Protein AF-A0A926DF22-F1 (afdb_monomer)

Radius of gyration: 19.3 Å; Cα contacts (8 Å, |Δi|>4): 142; chains: 1; bounding box: 42×29×55 Å

Secondary structure (DSSP, 8-state):
----HHHHHHHHHHHHTPBPPPGGGS-SSPEEHHHHHHHHHHH-B--TTS-S-S--HHHHHHHHHTTSSPPP-SSEE-HHHHHHHHHHHHHTTTS-HHHHHHHHHHHH-TTHHHH---HHHHHHHHHHHHHHHHHHHHHHHHHHHHHHHHTTTS-HHHHHHHHHHHHHHHHHHHHHHHHHHHHT---

Mean predicted aligned error: 5.25 Å

Foldseek 3Di:
DFCPVVVVVVVLCLQLVWFAAALVLQDQDWDFPVVLQVSQQVRTDGRPVPDDRLDDPVRLVCCQVVQQAPHDDPGTHHSRRSLSSSVCSVCVVQDDPVLSNLLQDVVQDPPHPPPDDCNPVSNVVVVVVVVVSNVCSVVVVVVLVVLLVVLVPDDRVVSVVSSVVVVVVVSVVVSVVVSCVSVVPPD

Organism: NCBI:txid2763660

Solvent-accessible surface area (backbone atoms only — not comparable to full-atom values): 10754 Å² total; per-residue (Å²): 132,65,83,42,70,68,56,50,50,52,51,50,52,44,58,68,61,48,42,72,65,51,77,83,73,54,62,100,57,68,38,41,67,70,55,51,40,51,50,45,59,73,40,41,46,66,34,89,84,65,80,70,80,79,64,51,74,67,55,58,52,45,34,34,73,75,58,57,32,57,74,72,74,81,73,47,41,48,56,51,46,53,50,42,51,52,51,49,58,63,45,57,78,71,44,52,73,67,48,51,33,47,36,48,46,60,76,42,40,90,67,31,66,82,75,46,87,53,52,66,61,53,47,51,54,51,51,53,50,52,54,50,56,62,64,44,43,62,56,52,50,53,51,52,52,53,52,50,58,76,33,63,90,46,62,60,71,57,22,52,50,50,47,51,51,51,52,52,51,51,51,54,50,53,40,51,52,55,48,40,71,40,69,67,66,81,124

Structure (mmCIF, N/CA/C/O backbone):
data_AF-A0A926DF22-F1
#
_entry.id   AF-A0A926DF22-F1
#
loop_
_atom_site.group_PDB
_atom_site.id
_atom_site.type_symbol
_atom_site.label_atom_id
_atom_site.label_alt_id
_atom_site.label_comp_id
_atom_site.label_asym_id
_atom_site.label_entity_id
_atom_site.label_seq_id
_atom_site.pdbx_PDB_ins_code
_atom_site.Cartn_x
_atom_site.Cartn_y
_atom_site.Cartn_z
_atom_site.occupancy
_atom_site.B_iso_or_equiv
_atom_site.auth_seq_id
_atom_site.auth_comp_id
_atom_site.auth_asym_id
_atom_site.auth_atom_id
_atom_site.pdbx_PDB_model_num
ATOM 1 N N . MET A 1 1 ? 12.340 -12.581 -29.076 1.00 36.19 1 MET A N 1
ATOM 2 C CA . MET A 1 1 ? 10.929 -12.269 -29.367 1.00 36.19 1 MET A CA 1
ATOM 3 C C . MET A 1 1 ? 10.613 -11.197 -28.361 1.00 36.19 1 MET A C 1
ATOM 5 O O . MET A 1 1 ? 10.453 -11.534 -27.193 1.00 36.19 1 MET A O 1
ATOM 9 N N . ALA A 1 2 ? 10.712 -9.944 -28.814 1.00 42.00 2 ALA A N 1
ATOM 10 C CA . ALA A 1 2 ? 10.759 -8.764 -27.964 1.00 42.00 2 ALA A CA 1
ATOM 11 C C . ALA A 1 2 ? 9.692 -8.786 -26.888 1.00 42.00 2 ALA A C 1
ATOM 13 O O . ALA A 1 2 ? 8.588 -9.272 -27.122 1.00 42.00 2 ALA A O 1
ATOM 14 N N . ILE A 1 3 ? 9.989 -8.186 -25.732 1.00 54.75 3 ILE A N 1
ATOM 15 C CA . ILE A 1 3 ? 8.902 -7.464 -25.083 1.00 54.75 3 ILE A CA 1
ATOM 16 C C . ILE A 1 3 ? 8.555 -6.380 -26.100 1.00 54.75 3 ILE A C 1
ATOM 18 O O . ILE A 1 3 ? 9.257 -5.377 -26.208 1.00 54.75 3 ILE A O 1
ATOM 22 N N . SER A 1 4 ? 7.578 -6.663 -26.960 1.00 65.69 4 SER A N 1
ATOM 23 C CA . SER A 1 4 ? 6.967 -5.640 -27.788 1.00 65.69 4 SER A CA 1
ATOM 24 C C . SER A 1 4 ? 6.446 -4.566 -26.840 1.00 65.69 4 SER A C 1
ATOM 26 O O . SER A 1 4 ? 6.054 -4.887 -25.716 1.00 65.69 4 SER A O 1
ATOM 28 N N . ASN A 1 5 ? 6.433 -3.304 -27.269 1.00 70.56 5 ASN A N 1
ATOM 29 C CA . ASN A 1 5 ? 5.823 -2.234 -26.472 1.00 70.56 5 ASN A CA 1
ATOM 30 C C . ASN A 1 5 ? 4.422 -2.654 -25.981 1.00 70.56 5 ASN A C 1
ATOM 32 O O . ASN A 1 5 ? 4.125 -2.509 -24.807 1.00 70.56 5 ASN A O 1
ATOM 36 N N . GLU A 1 6 ? 3.665 -3.378 -26.811 1.00 79.06 6 GLU A N 1
ATOM 37 C CA . GLU A 1 6 ? 2.377 -3.984 -26.447 1.00 79.06 6 GLU A CA 1
ATOM 38 C C . GLU A 1 6 ? 2.424 -4.918 -25.221 1.00 79.06 6 GLU A C 1
ATOM 40 O O . GLU A 1 6 ? 1.514 -4.898 -24.397 1.00 79.06 6 GLU A O 1
ATOM 45 N N . ALA A 1 7 ? 3.460 -5.749 -25.076 1.00 85.06 7 ALA A N 1
ATOM 46 C CA . ALA A 1 7 ? 3.596 -6.641 -23.926 1.00 85.06 7 ALA A CA 1
ATOM 47 C C . ALA A 1 7 ? 3.943 -5.869 -22.644 1.00 85.06 7 ALA A C 1
ATOM 49 O O . ALA A 1 7 ? 3.464 -6.227 -21.567 1.00 85.06 7 ALA A O 1
ATOM 50 N N . LEU A 1 8 ? 4.754 -4.811 -22.747 1.00 87.75 8 LEU A N 1
ATOM 51 C CA . LEU A 1 8 ? 5.029 -3.922 -21.618 1.00 87.75 8 LEU A CA 1
ATOM 52 C C . LEU A 1 8 ? 3.761 -3.165 -21.207 1.00 87.75 8 LEU A C 1
ATOM 54 O O . LEU A 1 8 ? 3.421 -3.167 -20.027 1.00 87.75 8 LEU A O 1
ATOM 58 N N . ASP A 1 9 ? 3.030 -2.611 -22.172 1.00 87.75 9 ASP A N 1
ATOM 59 C CA . ASP A 1 9 ? 1.788 -1.869 -21.945 1.00 87.75 9 ASP A CA 1
ATOM 60 C C . ASP A 1 9 ? 0.727 -2.749 -21.272 1.00 87.75 9 ASP A C 1
ATOM 62 O O . ASP A 1 9 ? 0.065 -2.321 -20.327 1.00 87.75 9 ASP A O 1
ATOM 66 N N . GLN A 1 10 ? 0.608 -4.017 -21.683 1.00 89.50 10 GLN A N 1
ATOM 67 C CA . GLN A 1 10 ? -0.276 -4.989 -21.030 1.00 89.50 10 GLN A CA 1
ATOM 68 C C . GLN A 1 10 ? 0.123 -5.265 -19.576 1.00 89.50 10 GLN A C 1
ATOM 70 O O . GLN A 1 10 ? -0.748 -5.360 -18.710 1.00 89.50 10 GLN A O 1
ATOM 75 N N . ILE A 1 11 ? 1.424 -5.387 -19.287 1.00 90.38 11 ILE A N 1
ATOM 76 C CA . ILE A 1 11 ? 1.919 -5.584 -17.917 1.00 90.38 11 ILE A CA 1
ATOM 77 C C . ILE A 1 11 ? 1.611 -4.350 -17.066 1.00 90.38 11 ILE A C 1
ATOM 79 O O . ILE A 1 11 ? 1.056 -4.490 -15.976 1.00 90.38 11 ILE A O 1
ATOM 83 N N . VAL A 1 12 ? 1.937 -3.156 -17.565 1.00 91.12 12 VAL A N 1
ATOM 84 C CA . VAL A 1 12 ? 1.707 -1.885 -16.866 1.00 91.12 12 VAL A CA 1
ATOM 85 C C . VAL A 1 12 ? 0.217 -1.690 -16.602 1.00 91.12 12 VAL A C 1
ATOM 87 O O . VAL A 1 12 ? -0.175 -1.491 -15.456 1.00 91.12 12 VAL A O 1
ATOM 90 N N . SER A 1 13 ? -0.628 -1.842 -17.623 1.00 89.69 13 SER A N 1
ATOM 91 C CA . SER A 1 13 ? -2.082 -1.708 -17.496 1.00 89.69 13 SER A CA 1
ATOM 92 C C . SER A 1 13 ? -2.669 -2.701 -16.487 1.00 89.69 13 SER A C 1
ATOM 94 O O . SER A 1 13 ? -3.456 -2.308 -15.626 1.00 89.69 13 SER A O 1
ATOM 96 N N . SER A 1 14 ? -2.236 -3.966 -16.527 1.00 89.81 14 SER A N 1
ATOM 97 C CA . SER A 1 14 ? -2.664 -4.997 -15.575 1.00 89.81 14 SER A CA 1
ATOM 98 C C . SER A 1 14 ? -2.322 -4.619 -14.130 1.00 89.81 14 SER A C 1
ATOM 100 O O . SER A 1 14 ? -3.202 -4.635 -13.271 1.00 89.81 14 SER A O 1
ATOM 102 N N . VAL A 1 15 ? -1.080 -4.202 -13.860 1.00 89.19 15 VAL A N 1
ATOM 103 C CA . VAL A 1 15 ? -0.628 -3.821 -12.508 1.00 89.19 15 VAL A CA 1
ATOM 104 C C . VAL A 1 15 ? -1.312 -2.543 -12.013 1.00 89.19 15 VAL A C 1
ATOM 106 O O . VAL A 1 15 ? -1.685 -2.451 -10.847 1.00 89.19 15 VAL A O 1
ATOM 109 N N . LEU 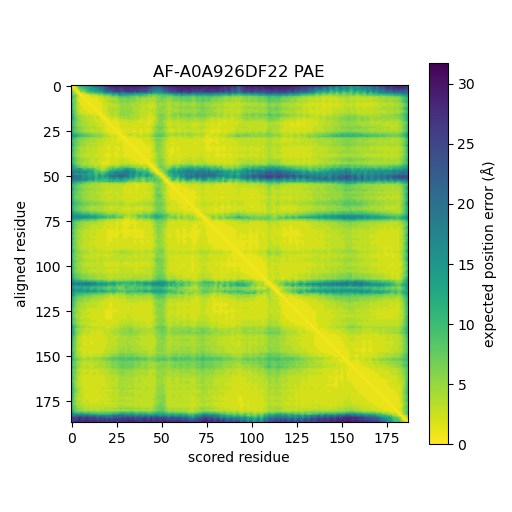A 1 16 ? -1.522 -1.556 -12.885 1.00 89.94 16 LEU A N 1
ATOM 110 C CA . LEU A 1 16 ? -2.170 -0.296 -12.510 1.00 89.94 16 LEU A CA 1
ATOM 111 C C . LEU A 1 16 ? -3.694 -0.417 -12.360 1.00 89.94 16 LEU A C 1
ATOM 113 O O . LEU A 1 16 ? -4.321 0.503 -11.837 1.00 89.94 16 LEU A O 1
ATOM 117 N N . SER A 1 17 ? -4.296 -1.537 -12.771 1.00 88.44 17 SER A N 1
ATOM 118 C CA . SER A 1 17 ? -5.743 -1.780 -12.674 1.00 88.44 17 SER A CA 1
ATOM 119 C C . SER A 1 17 ? -6.233 -2.256 -11.299 1.00 88.44 17 SER A C 1
ATOM 121 O O . SER A 1 17 ? -7.437 -2.419 -11.119 1.00 88.44 17 SER A O 1
ATOM 123 N N . ASP A 1 18 ? -5.333 -2.430 -10.326 1.00 88.25 18 ASP A N 1
ATOM 124 C CA . ASP A 1 18 ? -5.645 -2.854 -8.956 1.00 88.25 18 ASP A CA 1
ATOM 125 C C . ASP A 1 18 ? -6.843 -2.098 -8.338 1.00 88.25 18 ASP A C 1
ATOM 127 O O . ASP A 1 18 ? -6.905 -0.866 -8.373 1.00 88.25 18 ASP A O 1
ATOM 131 N N . GLU A 1 19 ? -7.767 -2.824 -7.703 1.00 88.69 19 GLU A N 1
ATOM 132 C CA . GLU A 1 19 ? -8.898 -2.249 -6.962 1.00 88.69 19 GLU A CA 1
ATOM 133 C C . GLU A 1 19 ? -8.614 -2.271 -5.457 1.00 88.69 19 GLU A C 1
ATOM 135 O O . GLU A 1 19 ? -8.228 -3.296 -4.887 1.00 88.69 19 GLU A O 1
ATOM 140 N N . ASP A 1 20 ? -8.813 -1.130 -4.801 1.00 92.00 20 ASP A N 1
ATOM 141 C CA . ASP A 1 20 ? -8.706 -0.985 -3.352 1.00 92.00 20 ASP A CA 1
ATOM 142 C C . ASP A 1 20 ? -10.086 -0.911 -2.700 1.00 92.00 20 ASP A C 1
ATOM 144 O O . ASP A 1 20 ? -11.015 -0.310 -3.245 1.00 92.00 20 ASP A O 1
ATOM 148 N N . MET A 1 21 ? -10.190 -1.464 -1.490 1.00 94.19 21 MET A N 1
ATOM 149 C CA . MET A 1 21 ? -11.356 -1.260 -0.636 1.00 94.19 21 MET A CA 1
ATOM 150 C C . MET A 1 21 ? -11.435 0.210 -0.230 1.00 94.19 21 MET A C 1
ATOM 152 O O . MET A 1 21 ? -10.447 0.766 0.248 1.00 94.19 21 MET A O 1
ATOM 156 N N . ARG A 1 22 ? -12.610 0.826 -0.356 1.00 95.88 22 ARG A N 1
ATOM 157 C CA . ARG A 1 22 ? -12.826 2.214 0.056 1.00 95.88 22 ARG A CA 1
ATOM 158 C C . ARG A 1 22 ? -13.291 2.296 1.504 1.00 95.88 22 ARG A C 1
ATOM 160 O O . ARG A 1 22 ? -13.787 1.325 2.076 1.00 95.88 22 ARG A O 1
ATOM 167 N N . VAL A 1 23 ? -13.172 3.473 2.114 1.00 95.88 23 VAL A N 1
ATOM 168 C CA . VAL A 1 23 ? -13.621 3.684 3.500 1.00 95.88 23 VAL A CA 1
ATOM 169 C C . VAL A 1 23 ? -15.122 3.406 3.636 1.00 95.88 23 VAL A C 1
ATOM 171 O O . VAL A 1 23 ? -15.559 2.804 4.618 1.00 95.88 23 VAL A O 1
ATOM 174 N N . GLU A 1 24 ? -15.921 3.799 2.651 1.00 95.56 24 GLU A N 1
ATOM 175 C CA . GLU A 1 24 ? -17.367 3.579 2.588 1.00 95.56 24 GLU A CA 1
ATOM 176 C C . GLU A 1 24 ? -17.779 2.105 2.448 1.00 95.56 24 GLU A C 1
ATOM 178 O O . GLU A 1 24 ? -18.905 1.764 2.805 1.00 95.56 24 GLU A O 1
ATOM 183 N N . ASP A 1 25 ? -16.880 1.220 1.999 1.00 96.00 25 ASP A N 1
ATOM 184 C CA . ASP A 1 25 ? -17.143 -0.224 1.944 1.00 96.00 25 ASP A CA 1
ATOM 185 C C . ASP A 1 25 ? -17.124 -0.872 3.335 1.00 96.00 25 ASP A C 1
ATOM 187 O O . ASP A 1 25 ? -17.704 -1.941 3.539 1.00 96.00 25 ASP A O 1
ATOM 191 N N . ILE A 1 26 ? -16.461 -0.237 4.306 1.00 95.75 26 ILE A N 1
ATOM 192 C CA . ILE A 1 26 ? -16.435 -0.717 5.686 1.00 95.75 26 ILE A CA 1
ATOM 193 C C . ILE A 1 26 ? -17.816 -0.438 6.303 1.00 95.75 26 ILE A C 1
ATOM 195 O O . ILE A 1 26 ? -18.299 0.694 6.236 1.00 95.75 26 ILE A O 1
ATOM 199 N N . PRO A 1 27 ? -18.479 -1.415 6.940 1.00 94.38 27 PRO A N 1
ATOM 200 C CA . PRO A 1 27 ? -19.796 -1.195 7.523 1.00 94.38 27 PRO A CA 1
ATOM 201 C C . PRO A 1 27 ? -19.731 -0.390 8.831 1.00 94.38 27 PRO A C 1
ATOM 203 O O . PRO A 1 27 ? -18.729 -0.380 9.547 1.00 94.38 27 PRO A O 1
ATOM 206 N N . ASN A 1 28 ? -20.843 0.259 9.186 1.00 91.62 28 ASN A N 1
ATOM 207 C CA . ASN A 1 28 ? -21.012 0.981 10.456 1.00 91.62 28 ASN A CA 1
ATOM 208 C C . ASN A 1 28 ? -21.480 0.056 11.597 1.00 91.62 28 ASN A C 1
ATOM 210 O O . ASN A 1 28 ? -22.372 0.404 12.368 1.00 91.62 28 ASN A O 1
ATOM 214 N N . LEU A 1 29 ? -20.910 -1.147 11.680 1.00 94.06 29 LEU A N 1
ATOM 215 C CA . LEU A 1 29 ? -21.165 -2.120 12.744 1.00 94.06 29 LEU A CA 1
ATOM 216 C C . LEU A 1 29 ? -19.922 -2.976 12.987 1.00 94.06 29 LEU A C 1
ATOM 218 O O . LEU A 1 29 ? -19.128 -3.192 12.072 1.00 94.06 29 LEU A O 1
ATOM 222 N N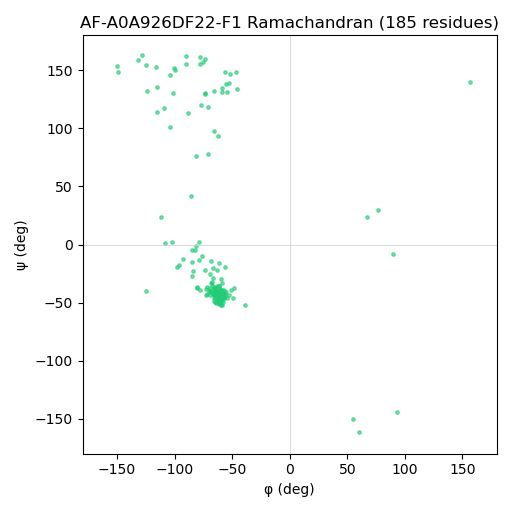 . ASP A 1 30 ? -19.775 -3.492 14.206 1.00 95.88 30 ASP A N 1
ATOM 223 C CA . ASP A 1 30 ? -18.614 -4.312 14.546 1.00 95.88 30 ASP A CA 1
ATOM 224 C C . ASP A 1 30 ? -18.699 -5.710 13.914 1.00 95.88 30 ASP A C 1
ATOM 226 O O . ASP A 1 30 ? -19.699 -6.422 14.072 1.00 95.88 30 ASP A O 1
ATOM 230 N N . LEU A 1 31 ? -17.618 -6.131 13.257 1.00 96.88 31 LEU A N 1
ATOM 231 C CA . LEU A 1 31 ? -17.545 -7.382 12.500 1.00 96.88 31 LEU A CA 1
ATOM 232 C C . LEU A 1 31 ? -16.840 -8.497 13.268 1.00 96.88 31 LEU A C 1
ATOM 234 O O . LEU A 1 31 ? -15.947 -8.251 14.071 1.00 96.88 31 LEU A O 1
ATOM 238 N N . TYR A 1 32 ? -17.200 -9.745 12.985 1.00 96.44 32 TYR A N 1
ATOM 239 C CA . TYR A 1 32 ? -16.416 -10.913 13.380 1.00 96.44 32 TYR A CA 1
ATOM 240 C C . TYR A 1 32 ? -15.213 -11.104 12.451 1.00 96.44 32 TYR A C 1
ATOM 242 O O . TYR A 1 32 ? -15.249 -10.728 11.285 1.00 96.44 32 TYR A O 1
ATOM 250 N N . MET A 1 33 ? -14.164 -11.762 12.950 1.00 94.88 33 MET A N 1
ATOM 251 C CA . MET A 1 33 ? -12.914 -11.996 12.209 1.00 94.88 33 MET A CA 1
ATOM 252 C C . MET A 1 33 ? -13.127 -12.569 10.798 1.00 94.88 33 MET A C 1
ATOM 254 O O . MET A 1 33 ? -12.525 -12.078 9.850 1.00 94.88 33 MET A O 1
ATOM 258 N N . ASP A 1 34 ? -13.990 -13.580 10.652 1.00 95.31 34 ASP A N 1
ATOM 259 C CA . ASP A 1 34 ? -14.271 -14.192 9.346 1.00 95.31 34 ASP A CA 1
ATOM 260 C C . ASP A 1 34 ? -14.919 -13.199 8.371 1.00 95.31 34 ASP A C 1
ATOM 262 O O . ASP A 1 34 ? -14.570 -13.184 7.198 1.00 95.31 34 ASP A O 1
ATOM 266 N N . GLN A 1 35 ? -15.778 -12.302 8.866 1.00 96.69 35 GLN A N 1
ATOM 267 C CA . GLN A 1 35 ? -16.412 -11.268 8.044 1.00 96.69 35 GLN A CA 1
ATOM 268 C C . GLN A 1 35 ? -15.404 -10.224 7.557 1.00 96.69 35 GLN A C 1
ATOM 270 O O . GLN A 1 35 ? -15.551 -9.712 6.456 1.00 96.69 35 GLN A O 1
ATOM 275 N N . ILE A 1 36 ? -14.374 -9.916 8.351 1.00 95.31 36 ILE A N 1
ATOM 276 C CA . ILE 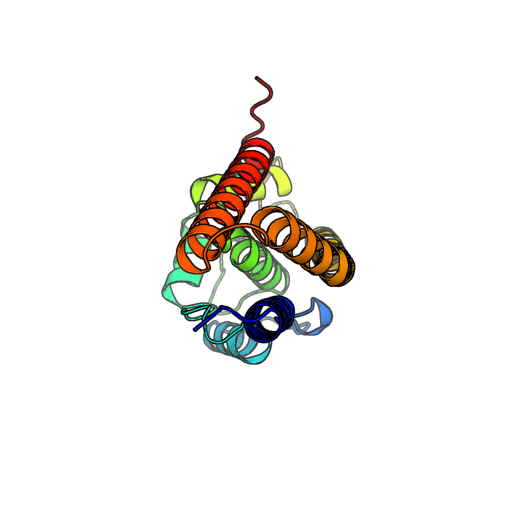A 1 36 ? -13.304 -8.991 7.947 1.00 95.31 36 ILE A CA 1
ATOM 277 C C . ILE A 1 36 ? -12.454 -9.620 6.846 1.00 95.31 36 ILE A C 1
ATOM 279 O O . ILE A 1 36 ? -12.127 -8.949 5.877 1.00 95.31 36 ILE A O 1
ATOM 283 N N . ILE A 1 37 ? -12.108 -10.904 6.980 1.00 94.38 37 ILE A N 1
ATOM 284 C CA . ILE A 1 37 ? -11.342 -11.621 5.952 1.00 94.38 37 ILE A CA 1
ATOM 285 C C . ILE A 1 37 ? -12.135 -11.646 4.644 1.00 94.38 37 ILE A C 1
ATOM 287 O O . ILE A 1 37 ? -11.603 -11.240 3.619 1.00 94.38 37 ILE A O 1
ATOM 291 N N . THR A 1 38 ? -13.418 -12.018 4.700 1.00 94.25 38 THR A N 1
ATOM 292 C CA . THR A 1 38 ? -14.307 -11.972 3.531 1.00 94.25 38 THR A CA 1
ATOM 293 C C . THR A 1 38 ? -14.389 -10.570 2.934 1.00 94.25 38 THR A C 1
ATOM 295 O O . THR A 1 38 ? -14.237 -10.425 1.729 1.00 94.25 38 THR A O 1
ATOM 298 N N . LEU A 1 39 ? -14.552 -9.531 3.758 1.00 94.69 39 LEU A N 1
ATOM 299 C CA . LEU A 1 39 ? -14.598 -8.147 3.285 1.00 94.69 39 LEU A CA 1
ATOM 300 C C . LEU A 1 39 ? -13.318 -7.760 2.524 1.00 94.69 39 LEU A C 1
ATOM 302 O O . LEU A 1 39 ? -13.402 -7.184 1.444 1.00 94.69 39 LEU A O 1
ATOM 306 N N . PHE A 1 40 ? -12.141 -8.090 3.063 1.00 94.06 40 PHE A N 1
ATOM 307 C CA . PHE A 1 40 ? -10.855 -7.801 2.421 1.00 94.06 40 PHE A CA 1
ATOM 308 C C . PHE A 1 40 ? -10.682 -8.580 1.112 1.00 94.06 40 PHE A C 1
ATOM 310 O O . PHE A 1 40 ? -10.262 -7.993 0.119 1.00 94.06 40 PHE A O 1
ATOM 317 N N . ASP A 1 41 ? -11.037 -9.866 1.098 1.00 90.88 41 ASP A N 1
ATOM 318 C CA . ASP A 1 41 ? -10.938 -10.717 -0.093 1.00 90.88 41 ASP A CA 1
ATOM 319 C C . ASP A 1 41 ? -11.923 -10.291 -1.202 1.00 90.88 41 ASP A C 1
ATOM 321 O O . ASP A 1 41 ? -11.616 -10.416 -2.385 1.00 90.88 41 ASP A O 1
ATOM 325 N N . GLU A 1 42 ? -13.102 -9.768 -0.848 1.00 91.25 42 GLU A N 1
ATOM 326 C CA . GLU A 1 42 ? -14.109 -9.315 -1.818 1.00 91.25 42 GLU A CA 1
ATOM 327 C C . GLU A 1 42 ? -13.822 -7.922 -2.386 1.00 91.25 42 GLU A C 1
ATOM 329 O O . GLU A 1 42 ? -14.132 -7.653 -3.551 1.00 91.25 42 GLU A O 1
ATOM 334 N N . LYS A 1 43 ? -13.285 -7.017 -1.558 1.00 92.81 43 LYS A N 1
ATOM 335 C CA . LYS A 1 43 ? -13.145 -5.592 -1.892 1.00 92.81 43 LYS A CA 1
ATOM 336 C C . LYS A 1 43 ? -11.774 -5.205 -2.428 1.00 92.81 43 LYS A C 1
ATOM 338 O O . LYS A 1 43 ? -11.655 -4.139 -3.020 1.00 92.81 43 LYS A O 1
ATOM 343 N N . ILE A 1 44 ? -10.750 -6.031 -2.229 1.00 90.75 44 ILE A N 1
ATOM 344 C CA . ILE A 1 44 ? -9.399 -5.754 -2.717 1.00 90.75 44 ILE A CA 1
ATOM 345 C C . ILE A 1 44 ? -9.087 -6.716 -3.855 1.00 90.75 44 ILE A C 1
ATOM 347 O O . ILE A 1 44 ? -9.009 -7.926 -3.652 1.00 90.75 44 ILE A O 1
ATOM 351 N N . ARG A 1 45 ? -8.854 -6.173 -5.053 1.00 86.31 45 ARG A N 1
ATOM 352 C CA . ARG A 1 45 ? -8.390 -6.950 -6.207 1.00 86.31 45 ARG A CA 1
ATOM 353 C C . ARG A 1 45 ? -7.008 -6.487 -6.617 1.00 86.31 45 ARG A C 1
ATOM 355 O O . ARG A 1 45 ? -6.732 -5.291 -6.694 1.00 86.31 45 ARG A O 1
ATOM 362 N N . ARG A 1 46 ? -6.139 -7.454 -6.878 1.00 82.12 46 ARG A N 1
ATOM 363 C CA . ARG A 1 46 ? -4.783 -7.218 -7.361 1.00 82.12 46 ARG A CA 1
ATOM 364 C C . ARG A 1 46 ? -4.547 -7.987 -8.650 1.00 82.12 46 ARG A C 1
ATOM 366 O O . ARG A 1 46 ? -5.197 -9.010 -8.879 1.00 82.12 46 ARG A O 1
ATOM 373 N N . ALA A 1 47 ? -3.616 -7.510 -9.469 1.00 67.56 47 ALA A N 1
ATOM 374 C CA . ALA A 1 47 ? -3.167 -8.233 -10.651 1.00 67.56 47 ALA A CA 1
ATOM 375 C C . ALA A 1 47 ? -2.753 -9.681 -10.292 1.00 67.56 47 ALA A C 1
ATOM 377 O O . ALA A 1 47 ? -2.187 -9.900 -9.221 1.00 67.56 47 ALA A O 1
ATOM 378 N N . PRO A 1 48 ? -2.948 -10.678 -11.179 1.00 57.84 48 PRO A N 1
ATOM 379 C CA . PRO A 1 48 ? -2.678 -12.096 -10.887 1.00 57.84 48 PRO A CA 1
ATOM 380 C C . PRO A 1 48 ? -1.248 -12.424 -10.426 1.00 57.84 48 PRO A C 1
ATOM 382 O O . PRO A 1 48 ? -1.017 -13.481 -9.850 1.00 57.84 48 PRO A O 1
ATOM 385 N N . ALA A 1 49 ? -0.283 -11.537 -10.695 1.00 53.50 49 ALA A N 1
ATOM 386 C CA . ALA A 1 49 ? 1.103 -11.668 -10.247 1.00 53.50 49 ALA A CA 1
ATOM 387 C C . ALA A 1 49 ? 1.320 -11.263 -8.772 1.00 53.50 49 ALA A C 1
ATOM 389 O O . ALA A 1 49 ? 2.378 -11.548 -8.213 1.00 53.50 49 ALA A O 1
ATOM 390 N N . ALA A 1 50 ? 0.344 -10.605 -8.139 1.00 60.09 50 ALA A N 1
ATOM 391 C CA . ALA A 1 50 ? 0.347 -10.287 -6.718 1.00 60.09 50 ALA A CA 1
ATOM 392 C C . ALA A 1 50 ? -0.107 -11.521 -5.925 1.00 60.09 50 ALA A C 1
ATOM 394 O O . ALA A 1 50 ? -1.254 -11.636 -5.495 1.00 60.09 50 ALA A O 1
ATOM 395 N N . ASP A 1 51 ? 0.794 -12.489 -5.791 1.00 46.62 51 ASP A N 1
ATOM 396 C CA . ASP A 1 51 ? 0.520 -13.732 -5.081 1.00 46.62 51 ASP A CA 1
ATOM 397 C C . ASP A 1 51 ? 0.418 -13.474 -3.566 1.00 46.62 51 ASP A C 1
ATOM 399 O O . ASP A 1 51 ? 1.365 -13.007 -2.926 1.00 46.62 51 ASP A O 1
ATOM 403 N N . GLY A 1 52 ? -0.747 -13.752 -2.977 1.00 57.22 52 GLY A N 1
ATOM 404 C CA . GLY A 1 52 ? -0.929 -13.716 -1.529 1.00 57.22 52 GLY A CA 1
ATOM 405 C C . GLY A 1 52 ? -2.369 -13.496 -1.074 1.00 57.22 52 GLY A C 1
ATOM 406 O O . GLY A 1 52 ? -3.098 -12.665 -1.605 1.00 57.22 52 GLY A O 1
ATOM 407 N N . ARG A 1 53 ? -2.775 -14.211 -0.015 1.00 63.28 53 ARG A N 1
ATOM 408 C CA . ARG A 1 53 ? -4.020 -13.904 0.710 1.00 63.28 53 ARG A CA 1
ATOM 409 C C . ARG A 1 53 ? -3.968 -12.474 1.242 1.00 63.28 53 ARG A C 1
ATOM 411 O O . ARG A 1 53 ? -2.977 -12.085 1.870 1.00 63.28 53 ARG A O 1
ATOM 418 N N . VAL A 1 54 ? -5.058 -11.733 1.066 1.00 79.19 54 VAL A N 1
ATOM 419 C CA . VAL A 1 54 ? -5.150 -10.321 1.453 1.00 79.19 54 VAL A CA 1
ATOM 420 C C . VAL A 1 54 ? -4.953 -10.173 2.971 1.00 79.19 54 VAL A C 1
ATOM 422 O O . VAL A 1 54 ? -4.103 -9.396 3.431 1.00 79.19 54 VAL A O 1
ATOM 425 N N . LEU A 1 55 ? -5.655 -11.001 3.755 1.00 87.81 55 LEU A N 1
ATOM 426 C CA . LEU A 1 55 ? -5.601 -11.020 5.217 1.00 87.81 55 LEU A CA 1
ATOM 427 C C . LEU A 1 55 ? -5.852 -12.437 5.773 1.00 87.81 55 LEU A C 1
ATOM 429 O O . LEU A 1 55 ? -6.581 -13.231 5.189 1.00 87.81 55 LEU A O 1
ATOM 433 N N . THR A 1 56 ? -5.254 -12.788 6.919 1.00 91.56 56 THR A N 1
ATOM 434 C CA . THR A 1 56 ? -5.490 -14.089 7.582 1.00 91.56 56 THR A CA 1
ATOM 435 C C . THR A 1 56 ? -5.771 -13.929 9.073 1.00 91.56 56 THR A C 1
ATOM 437 O O . THR A 1 56 ? -5.351 -12.950 9.691 1.00 91.56 56 THR A O 1
ATOM 440 N N . LYS A 1 57 ? -6.412 -14.937 9.686 1.00 93.25 57 LYS A N 1
ATOM 441 C CA . LYS A 1 57 ? -6.680 -14.978 11.139 1.00 93.25 57 LYS A CA 1
ATOM 442 C C . LYS A 1 57 ? -5.418 -14.755 11.972 1.00 93.25 57 LYS A C 1
ATOM 444 O O . LYS A 1 57 ? -5.434 -14.005 12.944 1.00 93.25 57 LYS A O 1
ATOM 449 N N . THR A 1 58 ? -4.316 -15.395 11.581 1.00 93.06 58 THR A N 1
ATOM 450 C CA . THR A 1 58 ? -3.026 -15.271 12.268 1.00 93.06 58 THR A CA 1
ATOM 451 C C . THR A 1 58 ? -2.490 -13.846 12.187 1.00 93.06 58 THR A C 1
ATOM 453 O O . THR A 1 58 ? -2.075 -13.309 13.208 1.00 93.06 58 THR A O 1
ATOM 456 N N . MET A 1 59 ? -2.560 -13.203 11.015 1.00 92.50 59 MET A N 1
ATOM 457 C CA . MET A 1 59 ? -2.119 -11.812 10.853 1.00 92.50 59 MET A CA 1
ATOM 458 C C . MET A 1 59 ? -2.927 -10.855 11.729 1.00 92.50 59 MET A C 1
ATOM 460 O O . MET A 1 59 ? -2.333 -10.074 12.462 1.00 92.50 59 MET A O 1
ATOM 464 N N . ILE A 1 60 ? -4.259 -10.971 11.724 1.00 93.25 60 ILE A N 1
ATOM 465 C CA . ILE A 1 60 ? -5.147 -10.146 12.560 1.00 93.25 60 ILE A CA 1
ATOM 466 C C . ILE A 1 60 ? -4.787 -10.283 14.046 1.00 93.25 60 ILE A C 1
ATOM 468 O O . ILE A 1 60 ? -4.652 -9.288 14.759 1.00 93.25 60 ILE A O 1
ATOM 472 N N . ASN A 1 61 ? -4.588 -11.520 14.508 1.00 92.50 61 ASN A N 1
ATOM 473 C CA . ASN A 1 61 ? -4.203 -11.781 15.891 1.00 92.50 61 ASN A CA 1
ATOM 474 C C . ASN A 1 61 ? -2.831 -11.187 16.230 1.00 92.50 61 ASN A C 1
ATOM 476 O O . ASN A 1 61 ? -2.674 -10.614 17.307 1.00 92.50 61 ASN A O 1
ATOM 480 N N . ASN A 1 62 ? -1.853 -11.307 15.329 1.00 93.75 62 ASN A N 1
ATOM 481 C CA . ASN A 1 62 ? -0.519 -10.744 15.530 1.00 93.75 62 ASN A CA 1
ATOM 482 C C . ASN A 1 62 ? -0.573 -9.215 15.585 1.00 93.75 62 ASN A C 1
ATOM 484 O O . ASN A 1 62 ? -0.015 -8.633 16.503 1.00 93.75 62 ASN A O 1
ATOM 488 N N . TYR A 1 63 ? -1.346 -8.562 14.713 1.00 94.75 63 TYR A N 1
ATOM 489 C CA . TYR A 1 63 ? -1.495 -7.106 14.743 1.00 94.75 63 TYR A CA 1
ATOM 490 C C . TYR A 1 63 ? -2.010 -6.588 16.087 1.00 94.75 63 TYR A C 1
ATOM 492 O O . TYR A 1 63 ? -1.499 -5.588 16.592 1.00 94.75 63 TYR A O 1
ATOM 500 N N . SER A 1 64 ? -2.982 -7.269 16.702 1.00 92.31 64 SER A N 1
ATOM 501 C CA . SER A 1 64 ? -3.454 -6.871 18.033 1.00 92.31 64 SER A CA 1
ATOM 502 C C . SER A 1 64 ? -2.454 -7.192 19.137 1.00 92.31 64 SER A C 1
ATOM 504 O O . SER A 1 64 ? -2.350 -6.410 20.078 1.00 92.31 64 SER A O 1
ATOM 506 N N . LYS A 1 65 ? -1.759 -8.333 19.069 1.00 90.88 65 LYS A N 1
ATOM 507 C CA . LYS A 1 65 ? -0.774 -8.736 20.087 1.00 90.88 65 LYS A CA 1
ATOM 508 C C . LYS A 1 65 ? 0.466 -7.847 20.071 1.00 90.88 65 LYS A C 1
ATOM 510 O O . LYS A 1 65 ? 0.963 -7.479 21.129 1.00 90.88 65 LYS A O 1
ATOM 515 N N . ASP A 1 66 ? 0.920 -7.476 18.881 1.00 91.44 66 ASP A N 1
ATOM 516 C CA . ASP A 1 66 ? 2.145 -6.709 18.669 1.00 91.44 66 ASP A CA 1
ATOM 517 C C . ASP A 1 66 ? 1.917 -5.194 18.807 1.00 91.44 66 ASP A C 1
ATOM 519 O O . ASP A 1 66 ? 2.877 -4.418 18.774 1.00 91.44 66 ASP A O 1
ATOM 523 N N . GLY A 1 67 ? 0.663 -4.766 19.003 1.00 89.75 67 GLY A N 1
ATOM 524 C CA . GLY A 1 67 ? 0.286 -3.369 19.211 1.00 89.75 67 GLY A CA 1
ATOM 525 C C . GLY A 1 67 ? 0.283 -2.529 17.932 1.00 89.75 67 GLY A C 1
ATOM 526 O O . GLY A 1 67 ? 0.550 -1.332 17.994 1.00 89.75 67 GLY A O 1
ATOM 527 N N . LEU A 1 68 ? 0.009 -3.134 16.773 1.00 93.00 68 LEU A N 1
ATOM 528 C CA . LEU A 1 68 ? -0.196 -2.400 15.516 1.00 93.00 68 LEU A CA 1
ATOM 529 C C . LEU A 1 68 ? -1.631 -1.884 15.364 1.00 93.00 68 LEU A C 1
ATOM 531 O O . LEU A 1 68 ? -1.879 -0.954 14.605 1.00 93.00 68 LEU A O 1
ATOM 535 N N . ILE A 1 69 ? -2.577 -2.511 16.060 1.00 94.50 69 ILE A N 1
ATOM 536 C CA . ILE A 1 69 ? -3.975 -2.088 16.103 1.00 94.50 69 ILE A CA 1
ATOM 537 C C . ILE A 1 69 ? -4.435 -1.958 17.548 1.00 94.50 69 ILE A C 1
ATOM 539 O O . ILE A 1 69 ? -3.834 -2.518 18.471 1.00 94.50 69 ILE A O 1
ATOM 543 N N . LYS A 1 70 ? -5.554 -1.262 17.737 1.00 92.62 70 LYS A N 1
ATOM 544 C CA . LYS A 1 70 ? -6.218 -1.145 19.034 1.00 92.62 70 LYS A CA 1
ATOM 545 C C . LYS A 1 70 ? -6.523 -2.539 19.599 1.00 92.62 70 LYS A C 1
ATOM 547 O O . LYS A 1 70 ? -6.994 -3.392 18.839 1.00 92.62 70 LYS A O 1
ATOM 552 N N . PRO A 1 71 ? -6.311 -2.789 20.907 1.00 90.25 71 PRO A N 1
ATOM 553 C CA . PRO A 1 71 ? -6.554 -4.101 21.498 1.00 90.25 71 PRO A CA 1
ATOM 554 C C . PRO A 1 71 ? -7.973 -4.611 21.236 1.00 90.25 71 PRO A C 1
ATOM 556 O O . PRO A 1 71 ? -8.957 -3.903 21.463 1.00 90.25 71 PRO A O 1
ATOM 559 N N . ILE A 1 72 ? -8.089 -5.858 20.782 1.00 88.25 72 ILE A N 1
ATOM 560 C CA . ILE A 1 72 ? -9.385 -6.488 20.518 1.00 88.25 72 ILE A CA 1
ATOM 561 C C . ILE A 1 72 ? -10.012 -6.918 21.845 1.00 88.25 72 ILE A C 1
ATOM 563 O O . ILE A 1 72 ? -9.458 -7.741 22.575 1.00 88.25 72 ILE A O 1
ATOM 567 N N . ARG A 1 73 ? -11.198 -6.388 22.153 1.00 83.12 73 ARG A N 1
ATOM 568 C CA . ARG A 1 73 ? -11.982 -6.781 23.330 1.00 83.12 73 ARG A CA 1
ATOM 569 C C . ARG A 1 73 ? -13.136 -7.678 22.883 1.00 83.12 73 ARG A C 1
ATOM 571 O O . ARG A 1 73 ? -14.146 -7.206 22.376 1.00 83.12 73 ARG A O 1
ATOM 578 N N . GLY A 1 74 ? -12.983 -8.989 23.064 1.00 87.31 74 GLY A N 1
ATOM 579 C CA . GLY A 1 74 ? -13.991 -9.983 22.677 1.00 87.31 74 GLY A CA 1
ATOM 580 C C . GLY A 1 74 ? -13.770 -10.563 21.276 1.00 87.31 74 GLY A C 1
ATOM 581 O O . GLY A 1 74 ? -12.639 -10.827 20.883 1.00 87.31 74 GLY A O 1
ATOM 582 N N . LYS A 1 75 ? -14.861 -10.837 20.545 1.00 91.56 75 LYS A N 1
ATOM 583 C CA . LYS A 1 75 ? -14.831 -11.500 19.219 1.00 91.56 75 LYS A CA 1
ATOM 584 C C . LYS A 1 75 ? -15.164 -10.573 18.045 1.00 91.56 75 LYS A C 1
ATOM 586 O O . LYS A 1 75 ? -15.239 -11.051 16.913 1.00 91.56 75 LYS A O 1
ATOM 591 N N . LYS A 1 76 ? -15.415 -9.294 18.323 1.00 94.56 76 LYS A N 1
ATOM 592 C CA . LYS A 1 76 ? -15.835 -8.303 17.336 1.00 94.56 76 LYS A CA 1
ATOM 593 C C . LYS A 1 76 ? -14.789 -7.203 17.188 1.00 94.56 76 LYS A C 1
ATOM 595 O O . LYS A 1 76 ? -14.048 -6.935 18.132 1.00 94.56 76 LYS A O 1
ATOM 600 N N . TYR A 1 77 ? -14.756 -6.602 16.008 1.00 95.69 77 TYR A N 1
ATOM 601 C CA . TYR A 1 77 ? -13.774 -5.613 15.596 1.00 95.69 77 TYR A CA 1
ATOM 602 C C . TYR A 1 77 ? -14.476 -4.345 15.150 1.00 95.69 77 TYR A C 1
ATOM 604 O O . TYR A 1 77 ? -15.417 -4.401 14.356 1.00 95.69 77 TYR A O 1
ATOM 612 N N . THR A 1 78 ? -13.997 -3.214 15.650 1.00 95.56 78 THR A N 1
ATOM 613 C CA . THR A 1 78 ? -14.569 -1.907 15.350 1.00 95.56 78 THR A CA 1
ATOM 614 C C . THR A 1 78 ? -14.147 -1.421 13.968 1.00 95.56 78 THR A C 1
ATOM 616 O O . THR A 1 78 ? -13.122 -1.834 13.421 1.00 95.56 78 THR A O 1
ATOM 619 N N . ARG A 1 79 ? -14.897 -0.455 13.428 1.00 95.19 79 ARG A N 1
ATOM 620 C CA . ARG A 1 79 ? -14.525 0.272 12.204 1.00 95.19 79 ARG A CA 1
ATOM 621 C C . ARG A 1 79 ? -13.101 0.842 12.265 1.00 95.19 79 ARG A C 1
ATOM 623 O O . ARG A 1 79 ? -12.383 0.782 11.275 1.00 95.19 79 ARG A O 1
ATOM 630 N N . GLU A 1 80 ? -12.687 1.349 13.428 1.00 95.25 80 GLU A N 1
ATOM 631 C CA . GLU A 1 80 ? -11.323 1.850 13.656 1.00 95.25 80 GLU A CA 1
ATOM 632 C C . GLU A 1 80 ? -10.279 0.752 13.429 1.00 95.25 80 GLU A C 1
ATOM 634 O O . GLU A 1 80 ? -9.334 0.946 12.674 1.00 95.25 80 GLU A O 1
ATOM 639 N N . GLN A 1 81 ? -10.479 -0.431 14.019 1.00 96.00 81 GLN A N 1
ATOM 640 C CA . GLN A 1 81 ? -9.558 -1.560 13.867 1.00 96.00 81 GLN A CA 1
ATOM 641 C C . GLN A 1 81 ? -9.484 -2.052 12.421 1.00 96.00 81 GLN A C 1
ATOM 643 O O . GLN A 1 81 ? -8.407 -2.407 11.950 1.00 96.00 81 GLN A O 1
ATOM 648 N N . ILE A 1 82 ? -10.607 -2.045 11.702 1.00 96.31 82 ILE A N 1
ATOM 649 C CA . ILE A 1 82 ? -10.653 -2.422 10.284 1.00 96.31 82 ILE A CA 1
ATOM 650 C C . ILE A 1 82 ? -9.876 -1.404 9.432 1.00 96.31 82 ILE A C 1
ATOM 652 O O . ILE A 1 82 ? -9.081 -1.807 8.584 1.00 96.31 82 ILE A O 1
ATOM 656 N N . LEU A 1 83 ? -10.028 -0.100 9.697 1.00 96.50 83 LEU A N 1
ATOM 657 C CA . LEU A 1 83 ? -9.235 0.953 9.048 1.00 96.50 83 LEU A CA 1
ATOM 658 C C . LEU A 1 83 ? -7.737 0.805 9.345 1.00 96.50 83 LEU A C 1
ATOM 660 O O . LEU A 1 83 ? -6.923 0.889 8.430 1.00 96.50 83 LEU A O 1
ATOM 664 N N . GLN A 1 84 ? -7.359 0.516 10.594 1.00 96.81 84 GLN A N 1
ATOM 665 C CA . GLN A 1 84 ? -5.960 0.254 10.945 1.00 96.81 84 GLN A CA 1
ATOM 666 C C . GLN A 1 84 ? -5.408 -0.951 10.162 1.00 96.81 84 GLN A C 1
ATOM 668 O O . GLN A 1 84 ? -4.317 -0.869 9.601 1.00 96.81 84 GLN A O 1
ATOM 673 N N . MET A 1 85 ? -6.166 -2.050 10.054 1.00 96.25 85 MET A N 1
ATOM 674 C CA . MET A 1 85 ? -5.770 -3.210 9.240 1.00 96.25 85 MET A CA 1
ATOM 675 C C . MET A 1 85 ? -5.616 -2.859 7.758 1.00 96.25 85 MET A C 1
ATOM 677 O O . MET A 1 85 ? -4.721 -3.391 7.105 1.00 96.25 85 MET A O 1
ATOM 681 N N . LEU A 1 86 ? -6.455 -1.968 7.228 1.00 94.94 86 LEU A N 1
ATOM 682 C CA . LEU A 1 86 ? -6.388 -1.516 5.840 1.00 94.94 86 LEU A CA 1
ATOM 683 C C . LEU A 1 86 ? -5.141 -0.664 5.572 1.00 94.94 86 LEU A C 1
ATOM 685 O O . LEU A 1 86 ? -4.462 -0.859 4.561 1.00 94.94 86 LEU A O 1
ATOM 689 N N . VAL A 1 87 ? -4.788 0.224 6.504 1.00 95.31 87 VAL A N 1
ATOM 690 C CA . VAL A 1 87 ? -3.529 0.981 6.458 1.00 95.31 87 VAL A CA 1
ATOM 691 C C . VAL A 1 87 ? -2.339 0.021 6.503 1.00 95.31 87 VAL A C 1
ATOM 693 O O . VAL A 1 87 ? -1.503 0.038 5.601 1.00 95.31 87 VAL A O 1
ATOM 696 N N . ILE A 1 88 ? -2.303 -0.897 7.475 1.00 95.31 88 ILE A N 1
ATOM 697 C CA . ILE A 1 88 ? -1.230 -1.898 7.602 1.00 95.31 88 ILE A CA 1
ATOM 698 C C . ILE A 1 88 ? -1.128 -2.769 6.341 1.00 95.31 88 ILE A C 1
ATOM 700 O O . ILE A 1 88 ? -0.024 -3.070 5.892 1.00 95.31 88 ILE A O 1
ATOM 704 N N . TYR A 1 89 ? -2.256 -3.159 5.742 1.00 93.31 89 TYR A N 1
ATOM 705 C CA . TYR A 1 89 ? -2.286 -3.951 4.513 1.00 93.31 89 TYR A CA 1
ATOM 706 C C . TYR A 1 89 ? -1.568 -3.260 3.345 1.00 93.31 89 TYR A C 1
ATOM 708 O O . TYR A 1 89 ? -0.868 -3.933 2.586 1.00 93.31 89 TYR A O 1
ATOM 716 N N . ASN A 1 90 ? -1.717 -1.940 3.212 1.00 92.88 90 ASN A N 1
ATOM 717 C CA . ASN A 1 90 ? -1.050 -1.174 2.161 1.00 92.88 90 ASN A CA 1
ATOM 718 C C . ASN A 1 90 ? 0.426 -0.920 2.496 1.00 92.88 90 ASN A C 1
ATOM 720 O O . ASN A 1 90 ? 1.281 -1.067 1.625 1.00 92.88 90 ASN A O 1
ATOM 724 N N . LEU A 1 91 ? 0.752 -0.635 3.760 1.00 94.25 91 LEU A N 1
ATOM 725 C CA . LEU A 1 91 ? 2.134 -0.385 4.179 1.00 94.25 91 LEU A CA 1
ATOM 726 C C . LEU A 1 91 ? 3.017 -1.644 4.128 1.00 94.25 91 LEU A C 1
ATOM 728 O O . LEU A 1 91 ? 4.176 -1.549 3.723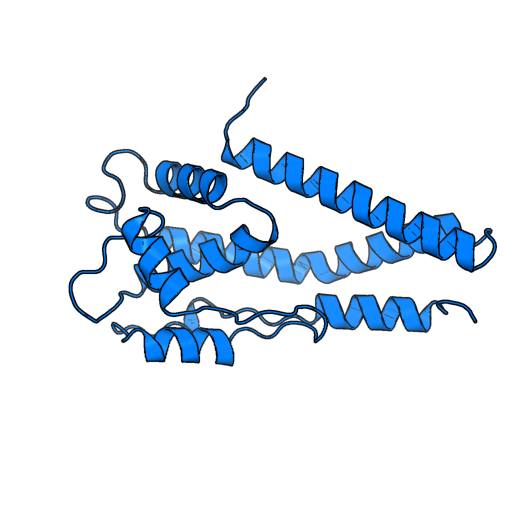 1.00 94.25 91 LEU A O 1
ATOM 732 N N . LYS A 1 92 ? 2.484 -2.831 4.471 1.00 91.75 92 LYS A N 1
ATOM 733 C CA . LYS A 1 92 ? 3.260 -4.092 4.541 1.00 91.75 92 LYS A CA 1
ATOM 734 C C . LYS A 1 92 ? 3.876 -4.526 3.207 1.00 91.75 92 LYS A C 1
ATOM 736 O O . LYS A 1 92 ? 4.720 -5.415 3.202 1.00 91.75 92 LYS A O 1
ATOM 741 N N . GLN A 1 93 ? 3.417 -3.958 2.089 1.00 88.06 93 GLN A N 1
ATOM 742 C CA . GLN A 1 93 ? 3.957 -4.247 0.756 1.00 88.06 93 GLN A CA 1
ATOM 743 C C . GLN A 1 93 ? 5.378 -3.691 0.582 1.00 88.06 93 GLN A C 1
ATOM 745 O O . GLN A 1 93 ? 6.156 -4.218 -0.208 1.00 88.06 93 GLN A O 1
ATOM 750 N N . THR A 1 94 ? 5.724 -2.653 1.349 1.00 92.25 94 THR A N 1
ATOM 751 C CA . THR A 1 94 ? 6.996 -1.928 1.228 1.00 92.25 94 THR A CA 1
ATOM 752 C C . THR A 1 94 ? 7.760 -1.888 2.550 1.00 92.25 94 THR A C 1
ATOM 754 O O . THR A 1 94 ? 8.985 -2.040 2.562 1.00 92.25 94 THR A O 1
ATOM 757 N N . LEU A 1 95 ? 7.048 -1.694 3.660 1.00 94.25 95 LEU A N 1
ATOM 758 C CA . LEU A 1 95 ? 7.611 -1.501 4.992 1.00 94.25 95 LEU A CA 1
ATOM 759 C C . LEU A 1 95 ? 7.564 -2.784 5.826 1.00 94.25 95 LEU A C 1
ATOM 761 O O . LEU A 1 95 ? 6.668 -3.621 5.695 1.00 94.25 95 LEU A O 1
ATOM 765 N N . SER A 1 96 ? 8.531 -2.925 6.726 1.00 94.12 96 SER A N 1
ATOM 766 C CA . SER A 1 96 ? 8.561 -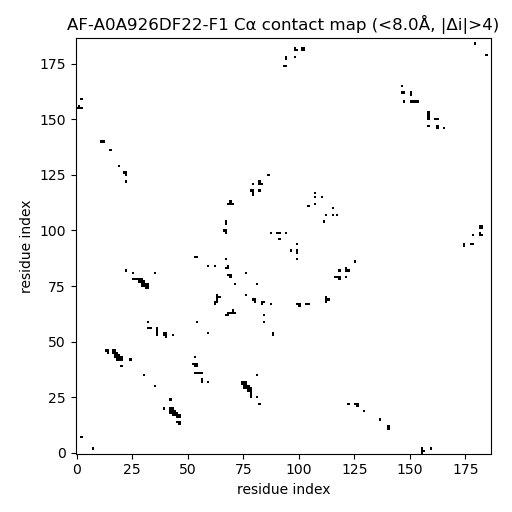3.977 7.736 1.00 94.12 96 SER A CA 1
ATOM 767 C C . SER A 1 96 ? 7.535 -3.728 8.844 1.00 94.12 96 SER A C 1
ATOM 769 O O . SER A 1 96 ? 7.112 -2.604 9.103 1.00 94.12 96 SER A O 1
ATOM 771 N N . ILE A 1 97 ? 7.171 -4.789 9.568 1.00 93.12 97 ILE A N 1
ATOM 772 C CA . ILE A 1 97 ? 6.257 -4.693 10.718 1.00 93.12 97 ILE A CA 1
ATOM 773 C C . ILE A 1 97 ? 6.792 -3.748 11.807 1.00 93.12 97 ILE A C 1
ATOM 775 O O . ILE A 1 97 ? 5.997 -3.080 12.463 1.00 93.12 97 ILE A O 1
ATOM 779 N N . GLY A 1 98 ? 8.115 -3.674 11.990 1.00 93.19 98 GLY A N 1
ATOM 780 C CA . GLY A 1 98 ? 8.739 -2.768 12.957 1.00 93.19 98 GLY A CA 1
ATOM 781 C C . GLY A 1 98 ? 8.540 -1.299 12.586 1.00 93.19 98 GLY A C 1
ATOM 782 O O . GLY A 1 98 ? 8.064 -0.529 13.415 1.00 93.19 98 GLY A O 1
ATOM 783 N N . GLU A 1 99 ? 8.814 -0.942 11.329 1.00 94.94 99 GLU A N 1
ATOM 784 C CA . GLU A 1 99 ? 8.606 0.419 10.805 1.00 94.94 99 GLU A CA 1
ATOM 785 C C . GLU A 1 99 ? 7.129 0.817 10.862 1.00 94.94 99 GLU A C 1
ATOM 787 O O . GLU A 1 99 ? 6.789 1.899 11.327 1.00 94.94 99 GLU A O 1
ATOM 792 N N . ILE A 1 100 ? 6.229 -0.091 10.467 1.00 95.19 100 ILE A N 1
ATOM 793 C CA . ILE A 1 100 ? 4.783 0.155 10.536 1.00 95.19 100 ILE A CA 1
ATOM 794 C C . ILE A 1 100 ? 4.347 0.380 11.982 1.00 95.19 100 ILE A C 1
ATOM 796 O O . ILE A 1 100 ? 3.539 1.263 12.251 1.00 95.19 100 ILE A O 1
ATOM 800 N N . LYS A 1 101 ? 4.865 -0.409 12.927 1.00 92.88 101 LYS A N 1
ATOM 801 C CA . LYS A 1 101 ? 4.546 -0.237 14.344 1.00 92.88 101 LYS A CA 1
ATOM 802 C C . LYS A 1 101 ? 4.992 1.133 14.852 1.00 92.88 101 LYS A C 1
ATOM 804 O O . LYS A 1 101 ? 4.206 1.769 15.546 1.00 92.88 101 LYS A O 1
ATOM 809 N N . GLN A 1 102 ? 6.200 1.577 14.505 1.00 91.56 102 GLN A N 1
ATOM 810 C CA . GLN A 1 102 ? 6.691 2.905 14.873 1.00 91.56 102 GLN A CA 1
ATOM 811 C C . GLN A 1 102 ? 5.779 4.001 14.307 1.00 91.56 102 GLN A C 1
ATOM 813 O O . GLN A 1 102 ? 5.234 4.791 15.075 1.00 91.56 102 GLN A O 1
ATOM 818 N N . PHE A 1 103 ? 5.501 3.960 13.002 1.00 92.62 103 PHE A N 1
ATOM 819 C CA . PHE A 1 103 ? 4.596 4.904 12.346 1.00 92.62 103 PHE A CA 1
ATOM 820 C C . PHE A 1 103 ? 3.208 4.949 13.009 1.00 92.62 103 PHE A C 1
ATOM 822 O O . PHE A 1 103 ? 2.677 6.018 13.299 1.00 92.62 103 PHE A O 1
ATOM 829 N N . MET A 1 104 ? 2.615 3.787 13.305 1.00 92.69 104 MET A N 1
ATOM 830 C CA . MET A 1 104 ? 1.306 3.717 13.965 1.00 92.69 104 MET A CA 1
ATOM 831 C C . MET A 1 104 ? 1.352 4.266 15.397 1.00 92.69 104 MET A C 1
ATOM 833 O O . MET A 1 104 ? 0.398 4.904 15.837 1.00 92.69 104 MET A O 1
ATOM 837 N N . GLN A 1 105 ? 2.440 4.051 16.138 1.00 90.12 105 GLN A N 1
ATOM 838 C CA . GLN A 1 105 ? 2.608 4.620 17.477 1.00 90.12 105 GLN A CA 1
ATOM 839 C C . GLN A 1 105 ? 2.720 6.146 17.434 1.00 90.12 105 GLN A C 1
ATOM 841 O O . GLN A 1 105 ? 2.056 6.817 18.222 1.00 90.12 105 GLN A O 1
ATOM 846 N N . GLU A 1 106 ? 3.488 6.689 16.492 1.00 90.19 106 GLU A N 1
ATOM 847 C CA . GLU A 1 106 ? 3.611 8.134 16.274 1.00 90.19 106 GLU A CA 1
ATOM 848 C C . GLU A 1 106 ? 2.271 8.756 15.870 1.00 90.19 106 GLU A C 1
ATOM 850 O O . GLU A 1 106 ? 1.838 9.739 16.472 1.00 90.19 106 GLU A O 1
ATOM 855 N N . LEU A 1 107 ? 1.548 8.124 14.938 1.00 91.00 107 LEU A N 1
ATOM 856 C CA . LEU A 1 107 ? 0.222 8.565 14.502 1.00 91.00 107 LEU A CA 1
ATOM 857 C C . LEU A 1 107 ? -0.767 8.663 15.674 1.00 91.00 107 LEU A C 1
ATOM 859 O O . LEU A 1 107 ? -1.574 9.592 15.747 1.00 91.00 107 LEU A O 1
ATOM 863 N N . TYR A 1 108 ? -0.724 7.719 16.617 1.00 90.94 108 TYR A N 1
ATOM 864 C CA . TYR A 1 108 ? -1.596 7.734 17.795 1.00 90.94 108 TYR A CA 1
ATOM 865 C C . TYR A 1 108 ? -1.055 8.585 18.949 1.00 90.94 108 TYR A C 1
ATOM 867 O O . TYR A 1 108 ? -1.848 8.961 19.808 1.00 90.94 108 TYR A O 1
ATOM 875 N N . GLY A 1 109 ? 0.223 8.967 18.939 1.00 86.38 109 GLY A 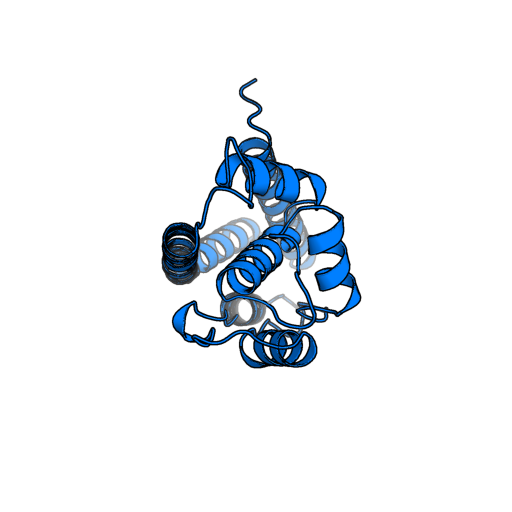N 1
ATOM 876 C CA . GLY A 1 109 ? 0.836 9.895 19.890 1.00 86.38 109 GLY A CA 1
ATOM 877 C C . GLY A 1 109 ? 0.775 9.447 21.356 1.00 86.38 109 GLY A C 1
ATOM 878 O O . GLY A 1 109 ? 0.552 8.275 21.684 1.00 86.38 109 GLY A O 1
ATOM 879 N N . GLU A 1 110 ? 0.968 10.404 22.271 1.00 74.38 110 GLU A N 1
ATOM 880 C CA . GLU A 1 110 ? 0.898 10.146 23.712 1.00 74.38 110 GLU A CA 1
ATOM 881 C C . GLU A 1 110 ? -0.474 9.588 24.127 1.00 74.38 110 GLU A C 1
ATOM 883 O O . GLU A 1 110 ? -1.532 10.118 23.783 1.00 74.38 110 GLU A O 1
ATOM 888 N N . GLY A 1 111 ? -0.463 8.496 24.897 1.00 69.25 111 GLY A N 1
ATOM 889 C CA . GLY A 1 111 ? -1.678 7.791 25.317 1.00 69.25 111 GLY A CA 1
ATOM 890 C C . GLY A 1 111 ? -2.153 6.683 24.369 1.00 69.25 111 GLY A C 1
ATOM 891 O O . GLY A 1 111 ? -3.031 5.909 24.761 1.00 69.25 111 GLY A O 1
ATOM 892 N N . GLY A 1 112 ? -1.551 6.555 23.180 1.00 84.62 112 GLY A N 1
ATOM 893 C CA . GLY A 1 112 ? -1.754 5.436 22.256 1.00 84.62 112 GLY A CA 1
ATOM 894 C C . G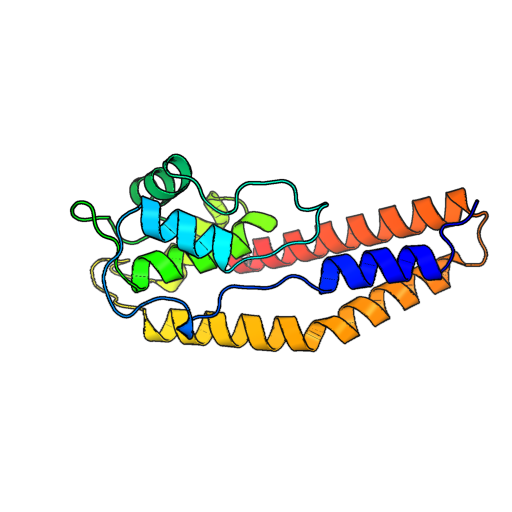LY A 1 112 ? -3.219 5.189 21.872 1.00 84.62 112 GLY A C 1
ATOM 895 O O . GLY A 1 112 ? -4.053 6.093 21.864 1.00 84.62 112 GLY A O 1
ATOM 896 N N . TYR A 1 113 ? -3.557 3.931 21.576 1.00 85.88 113 TYR A N 1
ATOM 897 C CA . TYR A 1 113 ? -4.903 3.543 21.124 1.00 85.88 113 TYR A CA 1
ATOM 898 C C . TYR A 1 113 ? -6.012 3.665 22.186 1.00 85.88 113 TYR A C 1
ATOM 900 O O . TYR A 1 113 ? -7.193 3.541 21.853 1.00 85.88 113 TYR A O 1
ATOM 908 N N . GLU A 1 114 ? -5.666 3.817 23.469 1.00 80.19 114 GLU A N 1
ATOM 909 C CA . GLU A 1 114 ? -6.654 3.841 24.557 1.00 80.19 114 GLU A CA 1
ATOM 910 C C . GLU A 1 114 ? -7.327 5.202 24.712 1.00 80.19 114 GLU A C 1
ATOM 912 O O . GLU A 1 114 ? -8.520 5.258 25.009 1.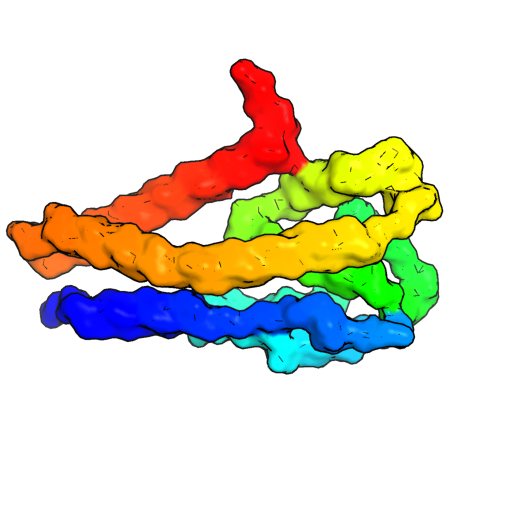00 80.19 114 GLU A O 1
ATOM 917 N N . LYS A 1 115 ? -6.570 6.285 24.513 1.00 80.69 115 LYS A N 1
ATOM 918 C CA . LYS A 1 115 ? -7.057 7.658 24.707 1.00 80.69 115 LYS A CA 1
ATOM 919 C C . LYS A 1 115 ? -7.503 8.335 23.417 1.00 80.69 115 LYS A C 1
ATOM 921 O O . LYS A 1 115 ? -8.269 9.290 23.487 1.00 80.69 115 LYS A O 1
ATOM 926 N N . ASN A 1 116 ? -7.054 7.830 22.271 1.00 83.75 116 ASN A N 1
ATOM 927 C CA . ASN A 1 116 ? -7.255 8.475 20.983 1.00 83.75 116 ASN A CA 1
ATOM 928 C C . ASN A 1 116 ? -8.143 7.593 20.094 1.00 83.75 116 ASN A C 1
ATOM 930 O O . ASN A 1 116 ? -7.761 6.478 19.736 1.00 83.75 116 ASN A O 1
ATOM 934 N N . ASP A 1 117 ? -9.343 8.086 19.782 1.00 88.31 117 ASP A N 1
ATOM 935 C CA . ASP A 1 117 ? -10.165 7.594 18.672 1.00 88.31 117 ASP A CA 1
ATOM 936 C C . ASP A 1 117 ? -9.755 8.382 17.432 1.00 88.31 117 ASP A C 1
ATOM 938 O O . ASP A 1 117 ? -9.951 9.595 17.397 1.00 88.31 117 ASP A O 1
ATOM 942 N N . ARG A 1 118 ? -9.140 7.706 16.459 1.00 90.44 118 ARG A N 1
ATOM 943 C CA . ARG A 1 118 ? -8.607 8.334 15.240 1.00 90.44 118 ARG A CA 1
ATOM 944 C C . ARG A 1 118 ? -9.374 7.928 13.984 1.00 90.44 118 ARG A C 1
ATOM 946 O O . ARG A 1 118 ? -8.816 7.897 12.886 1.00 90.44 118 ARG A O 1
ATOM 953 N N . ARG A 1 119 ? -10.640 7.514 14.121 1.00 92.31 119 ARG A N 1
ATOM 954 C CA . ARG A 1 119 ? -11.440 7.018 12.986 1.00 92.31 119 ARG A CA 1
ATOM 955 C C . ARG A 1 119 ? -11.541 8.024 11.846 1.00 92.31 119 ARG A C 1
ATOM 957 O O . ARG A 1 119 ? -11.444 7.615 10.688 1.00 92.31 119 ARG A O 1
ATOM 964 N N . GLU A 1 120 ? -11.758 9.298 12.154 1.00 93.06 120 GLU A N 1
ATOM 965 C CA . GLU A 1 120 ? -11.927 10.345 11.142 1.00 93.06 120 GLU A CA 1
ATOM 966 C C . GLU A 1 120 ? -10.596 10.684 10.470 1.00 93.06 120 GLU A C 1
ATOM 968 O O . GLU A 1 120 ? -10.527 10.725 9.242 1.00 93.06 120 GLU A O 1
ATOM 973 N N . GLU A 1 121 ? -9.516 10.816 11.241 1.00 93.75 121 GLU A N 1
ATOM 974 C CA . GLU A 1 121 ? -8.180 11.091 10.712 1.00 93.75 121 GLU A CA 1
ATOM 975 C C . GLU A 1 121 ? -7.663 9.936 9.852 1.00 93.75 121 GLU A C 1
ATOM 977 O O . GLU A 1 121 ? -7.162 10.170 8.755 1.00 93.75 121 GLU A O 1
ATOM 982 N N . LEU A 1 122 ? -7.846 8.684 10.292 1.00 95.19 122 LEU A N 1
ATOM 983 C CA . LEU A 1 122 ? -7.503 7.503 9.493 1.00 95.19 122 LEU A CA 1
ATOM 984 C C . LEU A 1 122 ? -8.301 7.445 8.191 1.00 95.19 122 LEU A C 1
ATOM 986 O O . LEU A 1 122 ? -7.738 7.128 7.145 1.00 95.19 122 LEU A O 1
ATOM 990 N N . SER A 1 123 ? -9.600 7.748 8.251 1.00 96.56 123 SER A N 1
ATOM 991 C CA . SER A 1 123 ? -10.463 7.774 7.067 1.00 96.56 123 SER A CA 1
ATOM 992 C C . SER A 1 123 ? -10.007 8.846 6.078 1.00 96.56 123 SER A C 1
ATOM 994 O O . SER A 1 123 ? -9.869 8.564 4.891 1.00 96.56 123 SER A O 1
ATOM 996 N N . SER A 1 124 ? -9.725 10.054 6.570 1.00 97.19 124 SER A N 1
ATOM 997 C CA . SER A 1 124 ? -9.247 11.180 5.764 1.00 97.19 124 SER A CA 1
ATOM 998 C C . SER A 1 124 ? -7.893 10.882 5.112 1.00 97.19 124 SER A C 1
ATOM 1000 O O . SER A 1 124 ? -7.743 11.011 3.895 1.00 97.19 124 SER A O 1
ATOM 1002 N N . MET A 1 125 ? -6.930 10.384 5.896 1.00 96.44 125 MET A N 1
ATOM 1003 C CA . MET A 1 125 ? -5.606 9.984 5.412 1.00 96.44 125 MET A CA 1
ATOM 1004 C C . MET A 1 125 ? -5.705 8.901 4.333 1.00 96.44 125 MET A C 1
ATOM 1006 O O . MET A 1 125 ? -5.060 9.000 3.291 1.00 96.44 125 MET A O 1
ATOM 1010 N N . TYR A 1 126 ? -6.525 7.873 4.564 1.00 97.50 126 TYR A N 1
ATOM 1011 C CA . TYR A 1 126 ? -6.666 6.771 3.620 1.00 97.50 126 TYR A CA 1
ATOM 1012 C C . TYR A 1 126 ? -7.384 7.186 2.328 1.00 97.50 126 TYR A C 1
ATOM 1014 O O . TYR A 1 126 ? -6.944 6.804 1.247 1.00 97.50 126 TYR A O 1
ATOM 1022 N N . ASN A 1 127 ? -8.426 8.019 2.410 1.00 97.50 127 ASN A N 1
ATOM 1023 C CA . ASN A 1 127 ? -9.088 8.567 1.222 1.00 97.50 127 ASN A CA 1
ATOM 1024 C C . ASN A 1 127 ? -8.139 9.440 0.396 1.00 97.50 127 ASN A C 1
ATOM 1026 O O . ASN A 1 127 ? -8.052 9.256 -0.814 1.00 97.50 127 ASN A O 1
ATOM 1030 N N . THR A 1 128 ? -7.356 10.302 1.052 1.00 97.31 128 THR A N 1
ATOM 1031 C CA . THR A 1 128 ? -6.325 11.115 0.384 1.00 97.31 128 THR A CA 1
ATOM 1032 C C . THR A 1 128 ? -5.315 10.226 -0.349 1.00 97.31 128 THR A C 1
ATOM 1034 O O . THR A 1 128 ? -4.966 10.477 -1.500 1.00 97.31 128 THR A O 1
ATOM 1037 N N . TYR A 1 129 ? -4.875 9.135 0.288 1.00 95.69 129 TYR A N 1
ATOM 1038 C CA . TYR A 1 129 ? -4.020 8.136 -0.354 1.00 95.69 129 TYR A CA 1
ATOM 1039 C C . TYR A 1 129 ? -4.674 7.520 -1.600 1.00 95.69 129 TYR A C 1
ATOM 1041 O O . TYR A 1 129 ? -4.012 7.419 -2.632 1.00 95.69 129 TYR A O 1
ATOM 1049 N N . LEU A 1 130 ? -5.947 7.116 -1.528 1.00 95.50 130 LEU A N 1
ATOM 1050 C CA . LEU A 1 130 ? -6.655 6.525 -2.667 1.00 95.50 130 LEU A CA 1
ATOM 1051 C C . LEU A 1 130 ? -6.803 7.509 -3.833 1.00 95.50 130 LEU A C 1
ATOM 1053 O O . LEU A 1 130 ? -6.599 7.121 -4.983 1.00 95.50 130 LEU A O 1
ATOM 1057 N N . GLU A 1 131 ? -7.116 8.772 -3.544 1.00 94.94 131 GLU A N 1
ATOM 1058 C CA . GLU A 1 131 ? -7.216 9.836 -4.547 1.00 94.94 131 GLU A CA 1
ATOM 1059 C C . GLU A 1 131 ? -5.879 10.051 -5.262 1.00 94.94 131 GLU A C 1
ATOM 1061 O O . GLU A 1 131 ? -5.818 10.013 -6.493 1.00 94.94 131 GLU A O 1
ATOM 1066 N N . HIS A 1 132 ? -4.786 10.184 -4.506 1.00 95.06 132 HIS A N 1
ATOM 1067 C CA . HIS A 1 132 ? -3.449 10.335 -5.079 1.00 95.06 132 HIS A CA 1
ATOM 1068 C C . HIS A 1 132 ? -3.003 9.086 -5.844 1.00 95.06 132 HIS A C 1
ATOM 1070 O O . HIS A 1 132 ? -2.455 9.198 -6.936 1.00 95.06 132 HIS A O 1
ATOM 1076 N N . LYS A 1 133 ? -3.285 7.884 -5.329 1.00 92.62 133 LYS A N 1
ATOM 1077 C CA . LYS A 1 133 ? -2.980 6.627 -6.026 1.00 92.62 133 LYS A CA 1
ATOM 1078 C C . LYS A 1 133 ? -3.684 6.551 -7.379 1.00 92.62 133 LYS A C 1
ATOM 1080 O O . LYS A 1 133 ? -3.078 6.095 -8.345 1.00 92.62 133 LYS A O 1
ATOM 1085 N N . ALA A 1 134 ? -4.948 6.969 -7.449 1.00 91.69 134 ALA A N 1
ATOM 1086 C CA . ALA A 1 134 ? -5.699 6.995 -8.697 1.00 91.69 134 ALA A CA 1
ATOM 1087 C C . ALA A 1 134 ? -5.115 8.017 -9.684 1.00 91.69 134 ALA A C 1
ATOM 1089 O O . ALA A 1 134 ? -4.937 7.683 -10.854 1.00 91.69 134 ALA A O 1
ATOM 1090 N N . ALA A 1 135 ? -4.766 9.217 -9.208 1.00 91.19 135 ALA A N 1
ATOM 1091 C CA . ALA A 1 135 ? -4.169 10.273 -10.028 1.00 91.19 135 ALA A CA 1
ATOM 1092 C C . ALA A 1 135 ? -2.773 9.902 -10.564 1.00 91.19 135 ALA A C 1
ATOM 1094 O O . ALA A 1 135 ? -2.462 10.177 -11.720 1.00 91.19 135 ALA A O 1
ATOM 1095 N N . SER A 1 136 ? -1.954 9.209 -9.770 1.00 92.69 136 SER A N 1
ATOM 1096 C CA . SER A 1 136 ? -0.593 8.824 -10.162 1.00 92.69 136 SER A CA 1
ATOM 1097 C C . SER A 1 136 ? -0.515 7.611 -11.097 1.00 92.69 136 SER A C 1
ATOM 1099 O O . SER A 1 136 ? 0.590 7.196 -11.455 1.00 92.69 136 SER A O 1
ATOM 1101 N N . ARG A 1 137 ? -1.643 7.018 -11.523 1.00 92.00 137 ARG A N 1
ATOM 1102 C CA . ARG A 1 137 ? -1.635 5.916 -12.508 1.00 92.00 137 ARG A CA 1
ATOM 1103 C C . ARG A 1 137 ? -1.026 6.363 -13.834 1.00 92.00 137 ARG A C 1
ATOM 1105 O O . ARG A 1 137 ? -0.088 5.726 -14.310 1.00 92.00 137 ARG A O 1
ATOM 1112 N N . ASP A 1 138 ? -1.497 7.487 -14.366 1.00 90.81 138 ASP A N 1
ATOM 1113 C CA . ASP A 1 138 ? -1.010 8.035 -15.636 1.00 90.81 138 ASP A CA 1
ATOM 1114 C C . ASP A 1 138 ? 0.462 8.457 -15.526 1.00 90.81 138 ASP A C 1
ATOM 1116 O O . ASP A 1 138 ? 1.264 8.180 -16.416 1.00 90.81 138 ASP A O 1
ATOM 1120 N N . GLU A 1 139 ? 0.850 9.052 -14.394 1.00 93.50 139 GLU A N 1
ATOM 1121 C CA . GLU A 1 139 ? 2.241 9.425 -14.105 1.00 93.50 139 GLU A CA 1
ATOM 1122 C C . GLU A 1 139 ? 3.160 8.196 -14.059 1.00 93.50 139 GLU A C 1
ATOM 1124 O O . GLU A 1 139 ? 4.256 8.206 -14.623 1.00 93.50 139 GLU A O 1
ATOM 1129 N N . THR A 1 140 ? 2.704 7.114 -13.421 1.00 94.12 140 THR A N 1
ATOM 1130 C CA . THR A 1 140 ? 3.455 5.855 -13.335 1.00 94.12 140 THR A CA 1
ATOM 1131 C C . THR A 1 140 ? 3.618 5.225 -14.713 1.00 94.12 140 THR A C 1
ATOM 1133 O O . THR A 1 140 ? 4.711 4.772 -15.053 1.00 94.12 140 THR A O 1
ATOM 1136 N N . GLN A 1 141 ? 2.562 5.225 -15.528 1.00 92.69 141 GLN A N 1
ATOM 1137 C CA . GLN A 1 141 ? 2.625 4.725 -16.897 1.00 92.69 141 GLN A CA 1
ATOM 1138 C C . GLN A 1 141 ? 3.629 5.525 -17.738 1.00 92.69 141 GLN A C 1
ATOM 1140 O O . GLN A 1 141 ? 4.541 4.939 -18.322 1.00 92.69 141 GLN A O 1
ATOM 1145 N N . GLN A 1 142 ? 3.533 6.857 -17.725 1.00 92.81 142 GLN A N 1
ATOM 1146 C CA . GLN A 1 142 ? 4.460 7.728 -18.454 1.00 92.81 142 GLN A CA 1
ATOM 1147 C C . GLN A 1 142 ? 5.911 7.535 -18.005 1.00 92.81 142 GLN A C 1
ATOM 1149 O O . GLN A 1 142 ? 6.822 7.532 -18.833 1.00 92.81 142 GLN A O 1
ATOM 1154 N N . LEU A 1 143 ? 6.150 7.351 -16.704 1.00 95.25 143 LEU A N 1
ATOM 1155 C CA . LEU A 1 143 ? 7.486 7.079 -16.183 1.00 95.25 143 LEU A CA 1
ATOM 1156 C C . LEU A 1 143 ? 8.057 5.776 -16.761 1.00 95.25 143 LEU A C 1
ATOM 1158 O O . LEU A 1 143 ? 9.197 5.766 -17.228 1.00 95.25 143 LEU A O 1
ATOM 1162 N N . VAL A 1 144 ? 7.271 4.696 -16.777 1.00 94.38 144 VAL A N 1
ATOM 1163 C CA . VAL A 1 144 ? 7.705 3.402 -17.330 1.00 94.38 144 VAL A CA 1
ATOM 1164 C C . VAL A 1 144 ? 7.962 3.497 -18.837 1.00 94.38 144 VAL A C 1
ATOM 1166 O O . VAL A 1 144 ? 8.975 2.981 -19.312 1.00 94.38 144 VAL A O 1
ATOM 1169 N N . GLU A 1 145 ? 7.113 4.203 -19.585 1.00 92.44 145 GLU A N 1
ATOM 1170 C CA . GLU A 1 145 ? 7.302 4.451 -21.022 1.00 92.44 145 GLU A CA 1
ATOM 1171 C C . GLU A 1 145 ? 8.599 5.227 -21.300 1.00 92.44 145 GLU A C 1
ATOM 1173 O O . GLU A 1 145 ? 9.373 4.869 -22.193 1.00 92.44 145 GLU A O 1
ATOM 1178 N N . GLN A 1 146 ? 8.901 6.251 -20.494 1.00 94.00 146 GLN A N 1
ATOM 1179 C CA . GLN A 1 146 ? 10.156 6.999 -20.598 1.00 94.00 146 GLN A CA 1
ATOM 1180 C C . GLN A 1 146 ? 11.379 6.115 -20.325 1.00 94.00 146 GLN A C 1
ATOM 1182 O O . GLN A 1 146 ? 12.375 6.213 -21.046 1.00 94.00 146 GLN A O 1
ATOM 1187 N N . MET A 1 147 ? 11.320 5.245 -19.313 1.00 94.88 147 MET A N 1
ATOM 1188 C CA . MET A 1 147 ? 12.394 4.289 -19.012 1.00 94.88 147 MET A CA 1
ATOM 1189 C C . MET A 1 147 ? 12.593 3.302 -20.171 1.00 94.88 147 MET A C 1
ATOM 1191 O O . MET A 1 147 ? 13.719 3.090 -20.623 1.00 94.88 147 MET A O 1
ATOM 1195 N N . ALA A 1 148 ? 11.505 2.768 -20.730 1.00 92.81 148 ALA A N 1
ATOM 1196 C CA . ALA A 1 148 ? 11.551 1.873 -21.885 1.00 92.81 148 ALA A CA 1
ATOM 1197 C C . ALA A 1 148 ? 12.152 2.554 -23.127 1.00 92.81 148 ALA A C 1
ATOM 1199 O O . ALA A 1 148 ? 12.983 1.965 -23.824 1.00 92.81 148 ALA A O 1
ATOM 1200 N N . HIS A 1 149 ? 11.814 3.824 -23.373 1.00 92.56 149 HIS A N 1
ATOM 1201 C CA . HIS A 1 149 ? 12.378 4.590 -24.484 1.00 92.56 149 HIS A CA 1
ATOM 1202 C C . HIS A 1 149 ? 13.905 4.742 -24.371 1.00 92.56 149 HIS A C 1
ATOM 1204 O O . HIS A 1 149 ? 14.607 4.618 -25.378 1.00 92.56 149 HIS A O 1
ATOM 1210 N N . ARG A 1 150 ? 14.453 4.953 -23.162 1.00 93.44 150 ARG A N 1
ATOM 1211 C CA . ARG A 1 150 ? 15.910 5.102 -22.935 1.00 93.44 150 ARG A CA 1
ATOM 1212 C C . ARG A 1 150 ? 16.714 3.875 -23.361 1.00 93.44 150 ARG A C 1
ATOM 1214 O O . ARG A 1 150 ? 17.869 4.016 -23.752 1.00 93.44 150 ARG A O 1
ATOM 1221 N N . VAL A 1 151 ? 16.112 2.689 -23.300 1.00 93.12 151 VAL A N 1
ATOM 1222 C CA . VAL A 1 151 ? 16.776 1.414 -23.611 1.00 93.12 151 VAL A CA 1
ATOM 1223 C C . VAL A 1 151 ? 16.423 0.863 -24.996 1.00 93.12 151 VAL A C 1
ATOM 1225 O O . VAL A 1 151 ? 16.918 -0.197 -25.374 1.00 93.12 151 VAL A O 1
ATOM 1228 N N . SER A 1 152 ? 15.616 1.584 -25.780 1.00 89.00 152 SER A N 1
ATOM 1229 C CA . SER A 1 152 ? 15.087 1.129 -27.078 1.00 89.00 152 SER A CA 1
ATOM 1230 C C . SER A 1 152 ? 16.152 0.865 -28.153 1.00 89.00 152 SER A C 1
ATOM 1232 O O . SER A 1 152 ? 15.911 0.095 -29.080 1.00 89.00 152 SER A O 1
ATOM 1234 N N . GLY A 1 153 ? 17.344 1.459 -28.025 1.00 89.94 153 GLY A N 1
ATOM 1235 C CA . GLY A 1 153 ? 18.473 1.231 -28.936 1.00 89.94 153 GLY A CA 1
ATOM 1236 C C . GLY A 1 153 ? 19.303 -0.024 -28.636 1.00 89.94 153 GLY A C 1
ATOM 1237 O O . GLY A 1 153 ? 20.235 -0.324 -29.383 1.00 89.94 153 GLY A O 1
ATOM 1238 N N . LEU A 1 154 ? 19.017 -0.742 -27.545 1.00 91.88 154 LEU A N 1
ATOM 1239 C CA . LEU A 1 154 ? 19.764 -1.934 -27.144 1.00 91.88 154 LEU A CA 1
ATOM 1240 C C . LEU A 1 154 ? 19.175 -3.215 -27.760 1.00 91.88 154 LEU A C 1
ATOM 1242 O O . LEU A 1 154 ? 17.975 -3.283 -28.030 1.00 91.88 154 LEU A O 1
ATOM 1246 N N . PRO A 1 155 ? 19.981 -4.285 -27.912 1.00 93.38 155 PRO A N 1
ATOM 1247 C CA . PRO A 1 155 ? 19.458 -5.618 -28.179 1.00 93.38 155 PRO A CA 1
ATOM 1248 C C . PRO A 1 155 ? 18.392 -6.008 -27.152 1.00 93.38 155 PRO A C 1
ATOM 1250 O O . PRO A 1 155 ? 18.569 -5.798 -25.955 1.00 93.38 155 PRO A O 1
ATOM 1253 N N . GLU A 1 156 ? 17.322 -6.646 -27.613 1.00 86.44 156 GLU A N 1
ATOM 1254 C CA . GLU A 1 156 ? 16.123 -7.001 -26.843 1.00 86.44 156 GLU A CA 1
ATOM 1255 C C . GLU A 1 156 ? 16.380 -7.482 -25.400 1.00 86.44 156 GLU A C 1
ATOM 1257 O O . GLU A 1 156 ? 15.804 -6.964 -24.444 1.00 86.44 156 GLU A O 1
ATOM 1262 N N . GLN A 1 157 ? 17.259 -8.473 -25.226 1.00 89.19 157 GLN A N 1
ATOM 1263 C CA . GLN A 1 157 ? 17.562 -9.035 -23.907 1.00 89.19 157 GLN A CA 1
ATOM 1264 C C . GLN A 1 157 ? 18.290 -8.034 -23.000 1.00 89.19 157 GLN A C 1
ATOM 1266 O O . GLN A 1 157 ? 18.045 -8.009 -21.794 1.00 89.19 157 GLN A O 1
ATOM 1271 N N . GLN A 1 158 ? 19.155 -7.197 -23.577 1.00 93.75 158 GLN A N 1
ATOM 1272 C CA . GLN A 1 158 ? 19.867 -6.144 -22.855 1.00 93.75 158 GLN A CA 1
ATOM 1273 C C . GLN A 1 158 ? 18.913 -5.010 -22.476 1.00 93.75 158 GLN A C 1
ATOM 1275 O O . GLN A 1 158 ? 18.943 -4.573 -21.330 1.00 93.75 158 GLN A O 1
ATOM 1280 N N . ALA A 1 159 ? 18.024 -4.598 -23.387 1.00 91.88 159 ALA A N 1
ATOM 1281 C CA . ALA A 1 159 ? 16.989 -3.601 -23.116 1.00 91.88 159 ALA A CA 1
ATOM 1282 C C . ALA A 1 159 ? 16.083 -4.042 -21.958 1.00 91.88 159 ALA A C 1
ATOM 1284 O O . ALA A 1 159 ? 15.910 -3.315 -20.981 1.00 91.88 159 ALA A O 1
ATOM 1285 N N . ARG A 1 160 ? 15.581 -5.283 -22.017 1.00 91.56 160 ARG A N 1
ATOM 1286 C CA . ARG A 1 160 ? 14.770 -5.879 -20.948 1.00 91.56 160 ARG A CA 1
ATOM 1287 C C . ARG A 1 160 ? 15.524 -5.931 -19.619 1.00 91.56 160 ARG A C 1
ATOM 1289 O O . ARG A 1 160 ? 14.961 -5.569 -18.592 1.00 91.56 160 ARG A O 1
ATOM 1296 N N . GLY A 1 161 ? 16.774 -6.395 -19.628 1.00 94.69 161 GLY A N 1
ATOM 1297 C CA . GLY A 1 161 ? 17.600 -6.471 -18.422 1.00 94.69 161 GLY A CA 1
ATOM 1298 C C . GLY A 1 161 ? 17.850 -5.096 -17.800 1.00 94.69 161 GLY A C 1
ATOM 1299 O O . GLY A 1 161 ? 17.677 -4.934 -16.595 1.00 94.69 161 GLY A O 1
ATOM 1300 N N . ALA A 1 162 ? 18.186 -4.101 -18.622 1.00 95.69 162 ALA A N 1
ATOM 1301 C CA . ALA A 1 162 ? 18.396 -2.725 -18.186 1.00 95.69 162 ALA A CA 1
ATOM 1302 C C . ALA A 1 162 ? 17.124 -2.116 -17.575 1.00 95.69 162 ALA A C 1
ATOM 1304 O O . ALA A 1 162 ? 17.195 -1.570 -16.476 1.00 95.69 162 ALA A O 1
ATOM 1305 N N . LEU A 1 163 ? 15.964 -2.287 -18.221 1.00 95.25 163 LEU A N 1
ATOM 1306 C CA . LEU A 1 163 ? 14.681 -1.796 -17.706 1.00 95.25 163 LEU A CA 1
ATOM 1307 C C . LEU A 1 163 ? 14.327 -2.424 -16.350 1.00 95.25 163 LEU A C 1
ATOM 1309 O O . LEU A 1 163 ? 13.936 -1.717 -15.425 1.00 95.25 163 LEU A O 1
ATOM 1313 N N . ILE A 1 164 ? 14.507 -3.743 -16.198 1.00 95.31 164 ILE A N 1
ATOM 1314 C CA . ILE A 1 164 ? 14.273 -4.435 -14.920 1.00 95.31 164 ILE A CA 1
ATOM 1315 C C . ILE A 1 164 ? 15.197 -3.884 -13.828 1.00 95.31 164 ILE A C 1
ATOM 1317 O O . ILE A 1 164 ? 14.735 -3.592 -12.727 1.00 95.31 164 ILE A O 1
ATOM 1321 N N . LEU A 1 165 ? 16.489 -3.715 -14.121 1.00 97.12 165 LEU A N 1
ATOM 1322 C CA . LEU A 1 165 ? 17.454 -3.174 -13.162 1.00 97.12 165 LEU A CA 1
ATOM 1323 C C . LEU A 1 165 ? 17.103 -1.739 -12.741 1.00 97.12 165 LEU A C 1
ATOM 1325 O O . LEU A 1 165 ? 17.195 -1.416 -11.556 1.00 97.12 165 LEU A O 1
ATOM 1329 N N . GLU A 1 166 ? 16.671 -0.894 -13.679 1.00 96.81 166 GLU A N 1
ATOM 1330 C CA . GLU A 1 166 ? 16.252 0.483 -13.398 1.00 96.81 166 GLU A CA 1
ATOM 1331 C C . GLU A 1 166 ? 14.993 0.514 -12.512 1.00 96.81 166 GLU A C 1
ATOM 1333 O O . GLU A 1 166 ? 14.977 1.210 -11.496 1.00 96.81 166 GLU A O 1
ATOM 1338 N N . LEU A 1 167 ? 13.982 -0.310 -12.819 1.00 95.94 167 LEU A N 1
ATOM 1339 C CA . LEU A 1 167 ? 12.764 -0.453 -12.007 1.00 95.94 167 LEU A CA 1
ATOM 1340 C C . LEU A 1 167 ? 13.069 -0.967 -10.592 1.00 95.94 167 LEU A C 1
ATOM 1342 O O . LEU A 1 167 ? 12.551 -0.430 -9.612 1.00 95.94 167 LEU A O 1
ATOM 1346 N N . CYS A 1 168 ? 13.941 -1.971 -10.458 1.00 97.06 168 CYS A N 1
ATOM 1347 C CA . CYS A 1 168 ? 14.376 -2.475 -9.155 1.00 97.06 168 CYS A CA 1
ATOM 1348 C C . CYS A 1 168 ? 15.131 -1.406 -8.351 1.00 97.06 168 CYS A C 1
ATOM 1350 O O . CYS A 1 168 ? 14.913 -1.277 -7.146 1.00 97.06 168 CYS A O 1
ATOM 1352 N N . SER A 1 169 ? 15.993 -0.624 -9.006 1.00 97.62 169 SER A N 1
ATOM 1353 C CA . SER A 1 169 ? 16.718 0.482 -8.375 1.00 97.62 169 SER A CA 1
ATOM 1354 C C . SER A 1 169 ? 15.763 1.566 -7.866 1.00 97.62 169 SER A C 1
ATOM 1356 O O . SER A 1 169 ? 15.867 1.992 -6.712 1.00 97.62 169 SER A O 1
ATOM 1358 N N . LEU A 1 170 ? 14.779 1.957 -8.683 1.00 97.12 170 LEU A N 1
ATOM 1359 C CA . LEU A 1 170 ? 13.750 2.923 -8.302 1.00 97.12 170 LEU A CA 1
ATOM 1360 C C . LEU A 1 170 ? 12.901 2.410 -7.132 1.00 97.12 170 LEU A C 1
ATOM 1362 O O . LEU A 1 170 ? 12.719 3.126 -6.150 1.00 97.12 170 LEU A O 1
ATOM 1366 N N . SER A 1 171 ? 12.446 1.156 -7.187 1.00 96.12 171 SER A N 1
ATOM 1367 C CA . SER A 1 171 ? 11.711 0.513 -6.090 1.00 96.12 171 SER A CA 1
ATOM 1368 C C . SER A 1 171 ? 12.511 0.530 -4.780 1.00 96.12 171 SER A C 1
ATOM 1370 O O . SER A 1 171 ? 11.984 0.912 -3.733 1.00 96.12 171 SER A O 1
ATOM 1372 N N . ALA A 1 172 ? 13.808 0.207 -4.832 1.00 97.00 172 ALA A N 1
ATOM 1373 C CA . ALA A 1 172 ? 14.685 0.260 -3.665 1.00 97.00 172 ALA A CA 1
ATOM 1374 C C . ALA A 1 172 ? 14.867 1.690 -3.126 1.00 97.00 172 ALA A C 1
ATOM 1376 O O . ALA A 1 172 ? 14.901 1.890 -1.911 1.00 97.00 172 ALA A O 1
ATOM 1377 N N . ALA A 1 173 ? 14.967 2.695 -4.002 1.00 97.56 173 ALA A N 1
ATOM 1378 C CA . ALA A 1 173 ? 15.037 4.097 -3.600 1.00 97.56 173 ALA A CA 1
ATOM 1379 C C . ALA A 1 173 ? 13.747 4.557 -2.904 1.00 97.56 173 ALA A C 1
ATOM 1381 O O . ALA A 1 173 ? 13.821 5.067 -1.788 1.00 9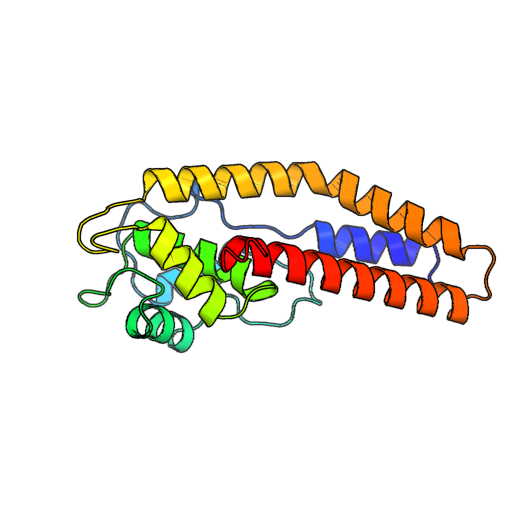7.56 173 ALA A O 1
ATOM 1382 N N . LEU A 1 174 ? 12.582 4.298 -3.505 1.00 96.12 174 LEU A N 1
ATOM 1383 C CA . LEU A 1 174 ? 11.275 4.635 -2.934 1.00 96.12 174 LEU A CA 1
ATOM 1384 C C . LEU A 1 174 ? 11.049 3.951 -1.583 1.00 96.12 174 LEU A C 1
ATOM 1386 O O . LEU A 1 174 ? 10.600 4.594 -0.637 1.00 96.12 174 LEU A O 1
ATOM 1390 N N . ARG A 1 175 ? 11.432 2.674 -1.455 1.00 96.00 175 ARG A N 1
ATOM 1391 C CA . ARG A 1 175 ? 11.372 1.954 -0.178 1.00 96.00 175 ARG A CA 1
ATOM 1392 C C . ARG A 1 175 ? 12.221 2.624 0.903 1.00 96.00 175 ARG A C 1
ATOM 1394 O O . ARG A 1 175 ? 11.742 2.769 2.021 1.00 96.00 175 ARG A O 1
ATOM 1401 N N . ARG A 1 176 ? 13.459 3.027 0.594 1.00 95.44 176 ARG A N 1
ATOM 1402 C CA . ARG A 1 176 ? 14.336 3.718 1.560 1.00 95.44 176 ARG A CA 1
ATOM 1403 C C . ARG A 1 176 ? 13.791 5.086 1.961 1.00 95.44 176 ARG A C 1
ATOM 1405 O O . ARG A 1 176 ? 13.872 5.430 3.130 1.00 95.44 176 ARG A O 1
ATOM 1412 N N . ILE A 1 177 ? 13.212 5.829 1.017 1.00 95.81 177 ILE A N 1
ATOM 1413 C CA . ILE A 1 177 ? 12.553 7.110 1.308 1.00 95.81 177 ILE A CA 1
ATOM 1414 C C . ILE A 1 177 ? 11.370 6.884 2.257 1.00 95.81 177 ILE A C 1
ATOM 1416 O O . ILE A 1 177 ? 11.286 7.536 3.291 1.00 95.81 177 ILE A O 1
ATOM 1420 N N . ALA A 1 178 ? 10.491 5.925 1.951 1.00 94.75 178 ALA A N 1
ATOM 1421 C CA . ALA A 1 178 ? 9.347 5.599 2.803 1.00 94.75 178 ALA A CA 1
ATOM 1422 C C . ALA A 1 178 ? 9.776 5.130 4.206 1.00 94.75 178 ALA A C 1
ATOM 1424 O O . ALA A 1 178 ? 9.181 5.540 5.197 1.00 94.75 178 ALA A O 1
ATOM 1425 N N . SER A 1 179 ? 10.823 4.305 4.279 1.00 93.25 179 SER A N 1
ATOM 1426 C CA . SER A 1 179 ? 11.445 3.851 5.527 1.00 93.25 179 SER A CA 1
ATOM 1427 C C . SER A 1 179 ? 11.952 5.027 6.368 1.00 93.25 179 SER A C 1
ATOM 1429 O O . SER A 1 179 ? 11.526 5.172 7.509 1.00 93.25 179 SER A O 1
ATOM 1431 N N . GLY A 1 180 ? 12.752 5.927 5.781 1.00 91.69 180 GLY A N 1
ATOM 1432 C CA . GLY A 1 180 ? 13.280 7.108 6.474 1.00 91.69 180 GLY A CA 1
ATOM 1433 C C . GLY A 1 180 ? 12.191 8.063 6.974 1.00 91.69 180 GLY A C 1
ATOM 1434 O O . GLY A 1 180 ? 12.300 8.599 8.073 1.00 91.69 180 GLY A O 1
ATOM 1435 N N . LEU A 1 181 ? 11.096 8.215 6.217 1.00 90.19 181 LEU A N 1
ATOM 1436 C CA . LEU A 1 181 ? 9.925 8.989 6.651 1.00 90.19 181 LEU A CA 1
ATOM 1437 C C . LEU A 1 181 ? 9.189 8.353 7.842 1.00 90.19 181 LEU A C 1
ATOM 1439 O O . LEU A 1 181 ? 8.557 9.072 8.606 1.00 90.19 181 LEU A O 1
ATOM 1443 N N . CYS A 1 182 ? 9.245 7.026 7.994 1.00 84.44 182 CYS A N 1
ATOM 1444 C CA . CYS A 1 182 ? 8.619 6.311 9.111 1.00 84.44 182 CYS A CA 1
ATOM 1445 C C . CYS A 1 182 ? 9.497 6.249 10.362 1.00 84.44 182 CYS A C 1
ATOM 1447 O O . CYS A 1 182 ? 8.965 6.090 11.456 1.00 84.44 182 CYS A O 1
ATOM 1449 N N . THR A 1 183 ? 10.822 6.298 10.211 1.00 77.38 183 THR A N 1
ATOM 1450 C CA . THR A 1 183 ? 11.758 6.190 11.338 1.00 77.38 183 THR A CA 1
ATOM 1451 C C . THR A 1 183 ? 12.153 7.542 11.922 1.00 77.38 183 THR A C 1
ATOM 1453 O O . THR A 1 183 ? 12.723 7.572 13.013 1.00 77.38 183 THR A O 1
ATOM 1456 N N . GLY A 1 184 ? 11.846 8.646 11.231 1.00 66.56 184 GLY A N 1
ATOM 1457 C CA . GLY A 1 184 ? 12.195 9.995 11.675 1.00 66.56 184 GLY A CA 1
ATOM 1458 C C . GLY A 1 184 ? 13.702 10.259 11.665 1.00 66.56 184 GLY A C 1
ATOM 1459 O O . GLY A 1 184 ? 14.167 11.121 12.407 1.00 66.56 184 GLY A O 1
ATOM 1460 N N . GLU A 1 185 ? 14.476 9.516 10.862 1.00 52.59 185 GLU A N 1
ATOM 1461 C CA . GLU A 1 185 ? 15.910 9.766 10.684 1.00 52.59 185 GLU A CA 1
ATOM 1462 C C . GLU A 1 185 ? 16.123 11.058 9.874 1.00 52.59 185 GLU A C 1
ATOM 1464 O O . GLU A 1 185 ? 16.432 11.036 8.683 1.00 52.59 185 GLU A O 1
ATOM 1469 N N . GLU A 1 186 ? 15.968 12.207 10.533 1.00 45.12 186 GLU A N 1
ATOM 1470 C CA . GLU A 1 186 ? 16.769 13.386 10.214 1.00 45.12 186 GLU A CA 1
ATOM 1471 C C . GLU A 1 186 ? 18.224 13.046 10.583 1.00 45.12 186 GLU A C 1
ATOM 1473 O O . GLU A 1 186 ? 18.598 13.068 11.757 1.00 45.12 186 GLU A O 1
ATOM 1478 N N . GLN A 1 187 ? 19.023 12.638 9.591 1.00 40.97 187 GLN A N 1
ATOM 1479 C CA . GLN A 1 187 ? 20.486 12.652 9.709 1.00 40.97 187 GLN A CA 1
ATOM 1480 C C . GLN A 1 187 ? 21.014 14.082 9.614 1.00 40.97 187 GLN A C 1
ATOM 1482 O O . GLN A 1 187 ? 20.563 14.811 8.700 1.00 40.97 187 GLN A O 1
#

pLDDT: mean 89.02, std 11.64, range [36.19, 97.62]

Sequence (187 aa):
MAISNEALDQIVSSVLSDEDMRVEDIPNLDLYMDQIITLFDEKIRRAPAADGRVLTKTMINNYSKDGLIKPIRGKKYTREQILQMLVIYNLKQTLSIGEIKQFMQELYGEGGYEKNDRREELSSMYNTYLEHKAASRDETQQLVEQMAHRVSGLPEQQARGALILELCSLSAALRRIASGLCTGEEQ

InterPro domains:
  IPR009061 Putative DNA-binding domain superfamily [SSF46955] (55-152)
  IPR014975 Protein of unknown function DUF1836 [PF08876] (22-129)
  IPR014975 Protein of unknown function DUF1836 [PTHR40056] (6-143)